Protein 3OA7 (pdb70)

Sequence (188 aa):
GPLKPEEHEDILNKLLDPELAQSERTEALQQLRVNYGSFVSEYNDLTKSHNTLSKELDNLRSRFGNLEGNTSERITIKNILQSRPDISAEECNFLVEQIDSANLTTLQNTVKEIVLAVGIPYPKLRRKIPLLAIKLKYENILSNFAQRLHRQVYENLKKFTDQAYYDFSTRRDSIDHHLERCLDHLYD

Solvent-accessible surface area: 16872 Å² total

Radius of gyration: 38.02 Å; Cα contacts (8 Å, |Δi|>4): 75; chains: 1; bounding box: 38×127×28 Å

InterPro domains:
  IPR021750 Septation initiation Sid4-like [PF11778] (444-575)

Organism: Saccharomyces cerevisiae (strain ATCC 204508 / S288c) (NCBI:txid559292)

Nearest PDB structures (foldseek):
  3oa7-assembly1_A-2  TM=1.005E+00  e=1.468E-27  Salasvirus phi29
  4iff-assembly1_B  TM=9.698E-01  e=5.618E-05  Salasvirus phi29
  5cj1-assembly2_C  TM=6.418E-01  e=1.610E-05  Salasvirus phi29
  5wlq-assembly1_A-2  TM=6.054E-01  e=2.200E-05  Salasvirus phi29
  6pfp-assembly2_D  TM=4.330E-01  e=1.039E-05  Homo sapiens

Secondary structure (DSSP, 8-state):
-PPPHHHHHHHHHHHH-TT--HHHHHHHHHHHHHHHHHHHHHHHHHHHHHHHHHHHHHHHHHHHHHHH--GGGPPPHHHHHHH-TT--HHHHHH--GGGGG--HHHHHHHHHHHHHHHT--GGGHHHHHHHHHHIIIII---HHHHHHHHHHH---HHHHHHHHHHH----------HHHHHHHHH--

Foldseek 3Di:
DADDPVVLVVLVVLCVDPPQDPVRNVVSVVSVVVRVVVVVVVVVVVVVVVVVVVVVVVVVCVVVDVVVDDPVPDQDPVNCVVVPVPADPVNCVVPPVCVVVDDPVVVVVVLVVVCVVVVDDPVCPVVCVVVVCCVPVPPVVCLVVLQVLVVVVPHPQVVQVVQQVVVVVVVDPDRDRCCVVVSVVSVD

B-factor: mean 81.84, std 22.91, range [22.83, 167.3]

Structure (mmCIF, N/CA/C/O backbone):
data_3OA7
#
_entry.id   3OA7
#
_cell.length_a   58.760
_cell.length_b   198.563
_cell.length_c   53.232
_cell.angle_alpha   90.00
_cell.angle_beta   90.00
_cell.angle_gamma   90.00
#
_symmetry.space_group_name_H-M   'C 2 2 21'
#
loop_
_entity.id
_entity.type
_entity.pdbx_description
1 polymer 'Head morphogenesis protein, Chaotic nuclear migration protein 67 fusion protein'
2 water water
#
loop_
_atom_site.group_PDB
_atom_site.id
_atom_site.type_symbol
_atom_site.label_atom_id
_atom_site.label_alt_id
_atom_site.label_comp_id
_atom_site.label_asym_id
_atom_site.label_entity_id
_atom_site.label_seq_id
_atom_site.pdbx_PDB_ins_code
_atom_site.Cartn_x
_atom_site.Cartn_y
_atom_site.Cartn_z
_atom_site.occupancy
_atom_site.B_iso_or_equiv
_atom_site.auth_seq_id
_atom_site.auth_comp_id
_atom_site.auth_asym_id
_atom_site.auth_atom_id
_atom_site.pdbx_PDB_model_num
ATOM 1 N N . GLY A 1 4 ? 23.559 79.931 23.723 1.00 109.84 1 GLY A N 1
ATOM 2 C CA . GLY A 1 4 ? 24.058 80.141 22.320 1.00 111.48 1 GLY A CA 1
ATOM 3 C C . GLY A 1 4 ? 24.796 78.939 21.746 1.00 107.83 1 GLY A C 1
ATOM 4 O O . GLY A 1 4 ? 24.737 77.841 22.323 1.00 105.10 1 GLY A O 1
ATOM 5 N N . PRO A 1 5 ? 25.502 79.134 20.603 1.00 106.36 2 PRO A N 1
ATOM 6 C CA . PRO A 1 5 ? 26.314 78.035 20.020 1.00 99.99 2 PRO A CA 1
ATOM 7 C C . PRO A 1 5 ? 27.275 77.336 21.040 1.00 94.49 2 PRO A C 1
ATOM 8 O O . PRO A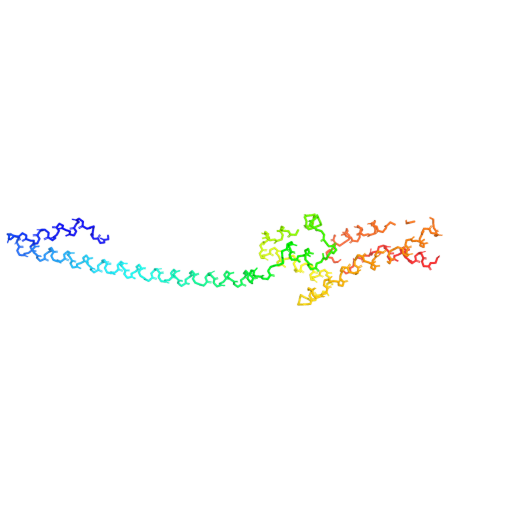 1 5 ? 27.634 77.909 22.062 1.00 96.14 2 PRO A O 1
ATOM 12 N N . LEU A 1 6 ? 27.666 76.103 20.770 1.00 85.56 3 LEU A N 1
ATOM 13 C CA . LEU A 1 6 ? 28.586 75.409 21.652 1.00 86.43 3 LEU A CA 1
ATOM 14 C C . LEU A 1 6 ? 30.016 75.992 21.552 1.00 84.79 3 LEU A C 1
ATOM 15 O O . LEU A 1 6 ? 30.521 76.278 20.450 1.00 78.75 3 LEU A O 1
ATOM 20 N N . LYS A 1 7 ? 30.673 76.135 22.699 1.00 84.96 4 LYS A N 1
ATOM 21 C CA . LYS A 1 7 ? 32.106 76.415 22.735 1.00 85.86 4 LYS A CA 1
ATOM 22 C C . LYS A 1 7 ? 32.851 75.335 21.962 1.00 90.31 4 LYS A C 1
ATOM 23 O O . LYS A 1 7 ? 32.395 74.174 21.945 1.00 92.59 4 LYS A O 1
ATOM 29 N N . PRO A 1 8 ? 34.012 75.696 21.352 1.00 89.43 5 PRO A N 1
ATOM 30 C CA . PRO A 1 8 ? 34.921 74.769 20.644 1.00 85.90 5 PRO A CA 1
ATOM 31 C C . PRO A 1 8 ? 35.103 73.436 21.378 1.00 87.22 5 PRO A C 1
ATOM 32 O O . PRO A 1 8 ? 34.954 72.370 20.766 1.00 86.51 5 PRO A O 1
ATOM 36 N N . GLU A 1 9 ? 35.370 73.511 22.682 1.00 86.01 6 GLU A N 1
ATOM 37 C CA . GLU A 1 9 ? 35.538 72.334 23.518 1.00 82.21 6 GLU A CA 1
ATOM 38 C C . GLU A 1 9 ? 34.269 71.452 23.662 1.00 79.86 6 GLU A C 1
ATOM 39 O O . GLU A 1 9 ? 34.393 70.236 23.814 1.00 75.37 6 GLU A O 1
ATOM 45 N N . GLU A 1 10 ? 33.068 72.045 23.589 1.00 79.10 7 GLU A N 1
ATOM 46 C CA . GLU A 1 10 ? 31.815 71.266 23.665 1.00 77.27 7 GLU A CA 1
ATOM 47 C C . GLU A 1 10 ? 31.506 70.548 22.329 1.00 75.94 7 GLU A C 1
ATOM 48 O O . GLU A 1 10 ? 31.153 69.352 22.289 1.00 76.78 7 GLU A O 1
ATOM 54 N N . HIS A 1 11 ? 31.633 71.295 21.244 1.00 67.99 8 HIS A N 1
ATOM 55 C CA . HIS A 1 11 ? 31.598 70.730 19.923 1.00 66.15 8 HIS A CA 1
ATOM 56 C C . HIS A 1 11 ? 32.572 69.527 19.813 1.00 66.50 8 HIS A C 1
ATOM 57 O O . HIS A 1 11 ? 32.191 68.400 19.446 1.00 68.71 8 HIS A O 1
ATOM 64 N N . GLU A 1 12 ? 33.826 69.758 20.191 1.00 58.63 9 GLU A N 1
ATOM 65 C CA . GLU A 1 12 ? 34.852 68.738 20.078 1.00 60.64 9 GLU A CA 1
ATOM 66 C C . GLU A 1 12 ? 34.517 67.459 20.851 1.00 65.99 9 GLU A C 1
ATOM 67 O O . GLU A 1 12 ? 34.847 66.352 20.414 1.00 62.95 9 GLU A O 1
ATOM 73 N N . ASP A 1 13 ? 33.855 67.599 21.992 1.00 68.87 10 ASP A N 1
ATOM 74 C CA . ASP A 1 13 ? 33.431 66.430 22.767 1.00 74.63 10 ASP A CA 1
ATOM 75 C C . ASP A 1 13 ? 32.431 65.566 22.007 1.00 68.30 10 ASP A C 1
ATOM 76 O O . ASP A 1 13 ? 32.536 64.343 22.005 1.00 72.35 10 ASP A O 1
ATOM 81 N N . ILE A 1 14 ? 31.449 66.214 21.393 1.00 59.98 11 ILE A N 1
ATOM 82 C CA . ILE A 1 14 ? 30.510 65.530 20.493 1.00 68.13 11 ILE A CA 1
ATOM 83 C C . ILE A 1 14 ? 31.221 64.756 19.390 1.00 65.79 11 ILE A C 1
ATOM 84 O O . ILE A 1 14 ? 30.880 63.608 19.122 1.00 66.52 11 ILE A O 1
ATOM 89 N N . LEU A 1 15 ? 32.182 65.401 18.724 1.00 61.49 12 LEU A N 1
ATOM 90 C CA . LEU A 1 15 ? 32.929 64.718 17.655 1.00 57.71 12 LEU A CA 1
ATOM 91 C C . LEU A 1 15 ? 33.631 63.485 18.218 1.00 67.99 12 LEU A C 1
ATOM 92 O O . LEU A 1 15 ? 33.694 62.427 17.553 1.00 72.85 12 LEU A O 1
ATOM 97 N N . ASN A 1 16 ? 34.138 63.607 19.450 1.00 68.81 13 ASN A N 1
ATOM 98 C CA . ASN A 1 16 ? 34.839 62.501 20.107 1.00 75.00 13 ASN A CA 1
ATOM 99 C C . ASN A 1 16 ? 33.899 61.359 20.459 1.00 70.12 13 ASN A C 1
ATOM 100 O O . ASN A 1 16 ? 34.233 60.191 20.291 1.00 73.77 13 ASN A O 1
ATOM 105 N N . LYS A 1 17 ? 32.721 61.712 20.950 1.00 65.15 14 LYS A N 1
ATOM 106 C CA . LYS A 1 17 ? 31.631 60.731 21.156 1.00 70.78 14 LYS A CA 1
ATOM 107 C C . LYS A 1 17 ? 31.355 59.959 19.869 1.00 61.59 14 LYS A C 1
ATOM 108 O O . LYS A 1 17 ? 31.229 58.744 19.877 1.00 69.99 14 LYS A O 1
ATOM 114 N N . LEU A 1 18 ? 31.297 60.676 18.748 1.00 65.40 15 LEU A N 1
ATOM 115 C CA . LEU A 1 18 ? 30.881 60.080 17.441 1.00 65.11 15 LEU A CA 1
ATOM 116 C C . LEU A 1 18 ? 31.910 59.126 16.859 1.00 78.19 15 LEU A C 1
ATOM 117 O O . LEU A 1 18 ? 31.583 58.231 16.070 1.00 82.20 15 LEU A O 1
ATOM 122 N N . LEU A 1 19 ? 33.162 59.351 17.238 1.00 82.55 16 LEU A N 1
ATOM 123 C CA . LEU A 1 19 ? 34.232 58.526 16.782 1.00 95.27 16 LEU A CA 1
ATOM 124 C C . LEU A 1 19 ? 34.010 57.153 17.380 1.00 109.55 16 LEU A C 1
ATOM 125 O O . LEU A 1 19 ? 34.131 56.162 16.656 1.00 119.26 16 LEU A O 1
ATOM 130 N N . ASP A 1 20 ? 33.640 57.122 18.675 1.00 104.64 17 ASP A N 1
ATOM 131 C CA . ASP A 1 20 ? 33.435 55.893 19.462 1.00 102.67 17 ASP A CA 1
ATOM 132 C C . ASP A 1 20 ? 32.765 54.800 18.637 1.00 108.84 17 ASP A C 1
ATOM 133 O O . ASP A 1 20 ? 31.700 55.028 18.054 1.00 105.53 17 ASP A O 1
ATOM 138 N N . PRO A 1 21 ? 33.415 53.614 18.558 1.00 120.26 18 PRO A N 1
ATOM 139 C CA . PRO A 1 21 ? 32.932 52.544 17.675 1.00 124.16 18 PRO A CA 1
ATOM 140 C C . PRO A 1 21 ? 31.723 51.825 18.276 1.00 119.04 18 PRO A C 1
ATOM 141 O O . PRO A 1 21 ? 30.841 51.367 17.537 1.00 127.83 18 PRO A O 1
ATOM 145 N N . GLU A 1 22 ? 31.685 51.765 19.604 1.00 103.03 19 GLU A N 1
ATOM 146 C CA . GLU A 1 22 ? 30.603 51.133 20.321 1.00 99.49 19 GLU A CA 1
ATOM 147 C C . GLU A 1 22 ? 29.436 52.055 20.732 1.00 95.25 19 GLU A C 1
ATOM 148 O O . GLU A 1 22 ? 28.569 51.655 21.528 1.00 87.08 19 GLU A O 1
ATOM 154 N N . LEU A 1 23 ? 29.409 53.277 20.201 1.00 93.86 20 LEU A N 1
ATOM 155 C CA . LEU A 1 23 ? 28.280 54.196 20.442 1.00 92.79 20 LEU A CA 1
ATOM 156 C C . LEU A 1 23 ? 26.966 53.507 19.992 1.00 96.29 20 LEU A C 1
ATOM 157 O O . LEU A 1 23 ? 26.912 52.928 18.883 1.00 93.22 20 LEU A O 1
ATOM 162 N N . ALA A 1 24 ? 25.931 53.537 20.846 1.00 96.43 21 ALA A N 1
ATOM 163 C CA . ALA A 1 24 ? 24.606 53.006 20.461 1.00 91.83 21 ALA A CA 1
ATOM 164 C C . ALA A 1 24 ? 24.051 53.820 19.271 1.00 92.59 21 ALA A C 1
ATOM 165 O O . ALA A 1 24 ? 24.352 55.011 19.153 1.00 98.96 21 ALA A O 1
ATOM 167 N N . GLN A 1 25 ? 23.297 53.184 18.373 1.00 91.63 22 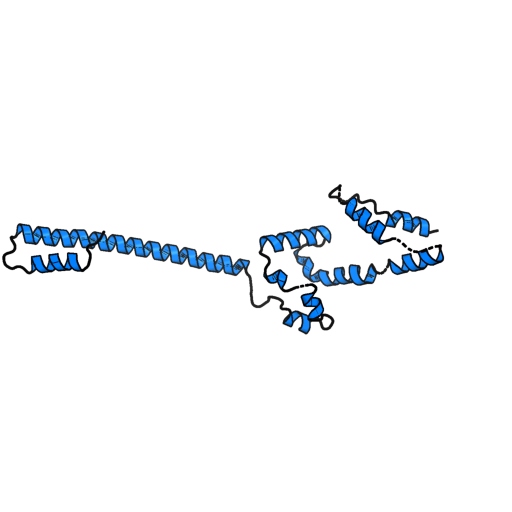GLN A N 1
ATOM 168 C CA . GLN A 1 25 ? 22.683 53.878 17.204 1.00 97.46 22 GLN A CA 1
ATOM 169 C C . GLN A 1 25 ? 21.856 55.156 17.521 1.00 93.83 22 GLN A C 1
ATOM 170 O O . GLN A 1 25 ? 22.105 56.230 16.965 1.00 92.51 22 GLN A O 1
ATOM 176 N N . SER A 1 26 ? 20.876 55.009 18.416 1.00 93.74 23 SER A N 1
ATOM 177 C CA . SER A 1 26 ? 20.153 56.117 19.057 1.00 80.02 23 SER A CA 1
ATOM 178 C C . SER A 1 26 ? 21.089 57.238 19.548 1.00 74.39 23 SER A C 1
ATOM 179 O O . SER A 1 26 ? 20.794 58.414 19.374 1.00 75.51 23 SER A O 1
ATOM 182 N N . GLU A 1 27 ? 22.210 56.844 20.160 1.00 82.07 24 GLU A N 1
ATOM 183 C CA . GLU A 1 27 ? 23.270 57.774 20.611 1.00 87.11 24 GLU A CA 1
ATOM 184 C C . GLU A 1 27 ? 23.964 58.507 19.469 1.00 71.42 24 GLU A C 1
ATOM 185 O O . GLU A 1 27 ? 24.124 59.720 19.542 1.00 69.37 24 GLU A O 1
ATOM 191 N N . ARG A 1 28 ? 24.328 57.782 18.409 1.00 76.25 25 ARG A N 1
ATOM 192 C CA . ARG A 1 28 ? 24.863 58.381 17.175 1.00 76.58 25 ARG A CA 1
ATOM 193 C C . ARG A 1 28 ? 23.915 59.438 16.563 1.00 76.87 25 ARG A C 1
ATOM 194 O O . ARG A 1 28 ? 24.360 60.542 16.218 1.00 72.92 25 ARG A O 1
ATOM 202 N N . THR A 1 29 ? 22.612 59.113 16.487 1.00 83.77 26 THR A N 1
ATOM 203 C CA . THR A 1 29 ? 21.563 60.007 15.904 1.00 77.24 26 THR A CA 1
ATOM 204 C C . THR A 1 29 ? 21.355 61.283 16.709 1.00 73.03 26 THR A C 1
ATOM 205 O O . THR A 1 29 ? 21.309 62.379 16.154 1.00 79.47 26 THR A O 1
ATOM 209 N N . GLU A 1 30 ? 21.216 61.099 18.026 1.00 70.04 27 GLU A N 1
ATOM 210 C CA . GLU A 1 30 ? 21.136 62.167 19.025 1.00 70.22 27 GLU A CA 1
ATOM 211 C C . GLU A 1 30 ? 22.283 63.162 18.914 1.00 70.55 27 GLU A C 1
ATOM 212 O O . GLU A 1 30 ? 22.046 64.359 18.774 1.00 70.79 27 GLU A O 1
ATOM 218 N N . ALA A 1 31 ? 23.525 62.651 18.942 1.00 69.96 28 ALA A N 1
ATOM 219 C CA . ALA A 1 31 ? 24.728 63.475 18.824 1.00 60.23 28 ALA A CA 1
ATOM 220 C C . ALA A 1 31 ? 24.781 64.216 17.496 1.00 54.59 28 ALA A C 1
ATOM 221 O O . ALA A 1 31 ? 25.160 65.385 17.453 1.00 55.21 28 ALA A O 1
ATOM 223 N N . LEU A 1 32 ? 24.358 63.558 16.419 1.00 62.14 29 LEU A N 1
ATOM 224 C CA . LEU A 1 32 ? 24.287 64.248 15.136 1.00 58.41 29 LEU A CA 1
ATOM 225 C C . LEU A 1 32 ? 23.238 65.355 15.156 1.00 64.53 29 LEU A C 1
ATOM 226 O O . LEU A 1 32 ? 23.423 66.414 14.540 1.00 65.09 29 LEU A O 1
ATOM 231 N N . GLN A 1 33 ? 22.172 65.130 15.925 1.00 67.41 30 GLN A N 1
ATOM 232 C CA . GLN A 1 33 ? 21.074 66.079 16.024 1.00 62.16 30 GLN A CA 1
ATOM 233 C C . GLN A 1 33 ? 21.521 67.280 16.805 1.00 60.45 30 GLN A C 1
ATOM 234 O O . GLN A 1 33 ? 21.205 68.409 16.459 1.00 68.91 30 GLN A O 1
ATOM 240 N N . GLN A 1 34 ? 22.274 67.047 17.866 1.00 61.83 31 GLN A N 1
ATOM 241 C CA . GLN A 1 34 ? 22.872 68.162 18.600 1.00 66.50 31 GLN A CA 1
ATOM 242 C C . GLN A 1 34 ? 23.740 69.017 17.690 1.00 67.55 31 GLN A C 1
ATOM 243 O O . GLN A 1 34 ? 23.684 70.234 17.787 1.00 62.12 31 GLN A O 1
ATOM 249 N N . LEU A 1 35 ? 24.555 68.373 16.844 1.00 58.77 32 LEU A N 1
ATOM 250 C CA . LEU A 1 35 ? 25.412 69.082 15.838 1.00 60.29 32 LEU A CA 1
ATOM 251 C C . LEU A 1 35 ? 24.587 69.867 14.854 1.00 58.42 32 LEU A C 1
ATOM 252 O O . LEU A 1 35 ? 24.928 70.980 14.473 1.00 59.40 32 LEU A O 1
ATOM 257 N N . ARG A 1 36 ? 23.460 69.281 14.485 1.00 61.51 33 ARG A N 1
ATOM 258 C CA . ARG A 1 36 ? 22.586 69.894 13.531 1.00 64.05 33 ARG A CA 1
ATOM 259 C C . ARG A 1 36 ? 21.932 71.136 14.097 1.00 72.83 33 ARG A C 1
ATOM 260 O O . ARG A 1 36 ? 22.037 72.231 13.520 1.00 72.61 33 ARG A O 1
ATOM 268 N N . VAL A 1 37 ? 21.249 70.958 15.223 1.00 76.30 34 VAL A N 1
ATOM 269 C CA . VAL A 1 37 ? 20.609 72.064 15.908 1.00 77.95 34 VAL A CA 1
ATOM 270 C C . VAL A 1 37 ? 21.633 73.203 16.130 1.00 73.59 34 VAL A C 1
ATOM 271 O O . VAL A 1 37 ? 21.364 74.376 15.830 1.00 73.80 34 VAL A O 1
ATOM 275 N N . ASN A 1 38 ? 22.817 72.845 16.621 1.00 65.34 35 ASN A N 1
ATOM 276 C CA . ASN A 1 38 ? 23.808 73.838 16.989 1.00 64.60 35 ASN A CA 1
ATOM 277 C C . ASN A 1 38 ? 24.232 74.702 15.800 1.00 65.10 35 ASN A C 1
ATOM 278 O O . ASN A 1 38 ? 24.448 75.910 15.936 1.00 67.82 35 ASN A O 1
ATOM 283 N N . TYR A 1 39 ? 24.381 74.066 14.646 1.00 59.99 36 TYR A N 1
ATOM 284 C CA . TYR A 1 39 ? 24.956 74.735 13.501 1.00 66.76 36 TYR A CA 1
ATOM 285 C C . TYR A 1 39 ? 23.957 75.680 12.924 1.00 69.38 36 TYR A C 1
ATOM 286 O O . TYR A 1 39 ? 24.346 76.733 12.420 1.00 72.78 36 TYR A O 1
ATOM 295 N N . GLY A 1 40 ? 22.677 75.314 12.990 1.00 67.04 37 GLY A N 1
ATOM 296 C CA . GLY A 1 40 ? 21.611 76.223 12.531 1.00 69.20 37 GLY A CA 1
ATOM 297 C C . GLY A 1 40 ? 21.570 77.487 13.393 1.00 77.83 37 GLY A C 1
ATOM 298 O O . GLY A 1 40 ? 21.428 78.615 12.891 1.00 77.90 37 GLY A O 1
ATOM 299 N N . SER A 1 41 ? 21.726 77.296 14.703 1.00 78.99 38 SER A N 1
ATOM 300 C CA . SER A 1 41 ? 21.823 78.418 15.631 1.00 84.90 38 SER A CA 1
ATOM 301 C C . SER A 1 41 ? 23.075 79.306 15.412 1.00 82.00 38 SER A C 1
ATOM 302 O O . SER A 1 41 ? 22.981 80.539 15.429 1.00 80.92 38 SER A O 1
ATOM 305 N N . PHE A 1 42 ? 24.231 78.687 15.205 1.00 73.64 39 PHE A N 1
ATOM 306 C CA . PHE A 1 42 ? 25.450 79.438 14.954 1.00 74.20 39 PHE A CA 1
ATOM 307 C C . PHE A 1 42 ? 25.284 80.281 13.708 1.00 72.41 39 PHE A C 1
ATOM 308 O O . PHE A 1 42 ? 25.566 81.463 13.739 1.00 78.05 39 PHE A O 1
ATOM 316 N N . VAL A 1 43 ? 24.807 79.673 12.629 1.00 63.19 40 VAL A N 1
ATOM 317 C CA . VAL A 1 43 ? 24.521 80.364 11.371 1.00 68.15 40 VAL A CA 1
ATOM 318 C C . VAL A 1 43 ? 23.541 81.553 11.531 1.00 79.08 40 VAL A C 1
ATOM 319 O O . VAL A 1 43 ? 23.769 82.672 11.012 1.00 73.27 40 VAL A O 1
ATOM 323 N N . SER A 1 44 ? 22.461 81.312 12.264 1.00 85.75 41 SER A N 1
ATOM 324 C CA . SER A 1 44 ? 21.524 82.378 12.596 1.00 90.18 41 SER A CA 1
ATOM 325 C C . SER A 1 44 ? 22.153 83.541 13.421 1.00 95.23 41 SER A C 1
ATOM 326 O O . SER A 1 44 ? 22.014 84.727 13.043 1.00 100.17 41 SER A O 1
ATOM 329 N N . GLU A 1 45 ? 22.826 83.219 14.538 1.00 89.36 42 GLU A N 1
ATOM 330 C CA . GLU A 1 45 ? 23.600 84.224 15.297 1.00 84.21 42 GLU A CA 1
ATOM 331 C C . GLU A 1 45 ? 24.536 85.000 14.359 1.00 81.39 42 GLU A C 1
ATOM 332 O O . GLU A 1 45 ? 24.542 86.222 14.336 1.00 87.74 42 GLU A O 1
ATOM 338 N N . TYR A 1 46 ? 25.268 84.284 13.529 1.00 79.34 43 TYR A N 1
ATOM 339 C CA . TYR A 1 46 ? 26.190 84.887 12.587 1.00 78.68 43 TYR A CA 1
ATOM 340 C C . TYR A 1 46 ? 25.511 85.887 11.671 1.00 95.56 43 TYR A C 1
ATOM 341 O O . TYR A 1 46 ? 25.979 87.035 11.531 1.00 105.42 43 TYR A O 1
ATOM 350 N N . ASN A 1 47 ? 24.424 85.466 11.022 1.00 97.01 44 ASN A N 1
ATOM 351 C CA . ASN A 1 47 ? 23.729 86.361 10.063 1.00 98.30 44 ASN A CA 1
ATOM 352 C C . ASN A 1 47 ? 23.159 87.618 10.705 1.00 97.66 44 ASN A C 1
ATOM 353 O O . ASN A 1 47 ? 23.154 88.682 10.094 1.00 95.12 44 ASN A O 1
ATOM 358 N N . ASP A 1 48 ? 22.674 87.457 11.935 1.00 94.96 45 ASP A N 1
ATOM 359 C CA . ASP A 1 48 ? 22.201 88.547 12.752 1.00 94.01 45 ASP A CA 1
ATOM 360 C C . ASP A 1 48 ? 23.325 89.501 13.120 1.00 95.41 45 ASP A C 1
ATOM 361 O O . ASP A 1 48 ? 23.098 90.718 13.242 1.00 93.66 45 ASP A O 1
ATOM 366 N N . LEU A 1 49 ? 24.531 88.962 13.309 1.00 88.21 46 LEU A N 1
ATOM 367 C CA . LEU A 1 49 ? 25.686 89.830 13.530 1.00 87.82 46 LEU A CA 1
ATOM 368 C C . LEU A 1 49 ? 26.001 90.572 12.212 1.00 85.18 46 LEU A C 1
ATOM 369 O O . LEU A 1 49 ? 26.230 91.790 12.233 1.00 87.55 46 LEU A O 1
ATOM 374 N N . THR A 1 50 ? 25.964 89.835 11.089 1.00 84.98 47 THR A N 1
ATOM 375 C CA . THR A 1 50 ? 26.232 90.384 9.753 1.00 89.14 47 THR A CA 1
ATOM 376 C C . THR A 1 50 ? 25.329 91.579 9.340 1.00 94.82 47 THR A C 1
ATOM 377 O O . THR A 1 50 ? 25.800 92.535 8.710 1.00 97.99 47 THR A O 1
ATOM 381 N N . LYS A 1 51 ? 24.050 91.526 9.703 1.00 94.56 48 LYS A N 1
ATOM 382 C CA . LYS A 1 51 ? 23.150 92.655 9.458 1.00 100.35 48 LYS A CA 1
ATOM 383 C C . LYS A 1 51 ? 23.380 93.785 10.471 1.00 100.87 48 LYS A C 1
ATOM 384 O O . LYS A 1 51 ? 23.148 94.972 10.180 1.00 100.37 48 LYS A O 1
ATOM 390 N N . SER A 1 52 ? 23.809 93.416 11.674 1.00 97.56 49 SER A N 1
ATOM 391 C CA . SER A 1 52 ? 23.995 94.418 12.701 1.00 101.61 49 SER A CA 1
ATOM 392 C C . SER A 1 52 ? 25.276 95.216 12.395 1.00 104.73 49 SER A C 1
ATOM 393 O O . SER A 1 52 ? 25.321 96.447 12.564 1.00 107.02 49 SER A O 1
ATOM 396 N N . HIS A 1 53 ? 26.299 94.510 11.914 1.00 99.07 50 HIS A N 1
ATOM 397 C CA . HIS A 1 53 ? 27.528 95.163 11.476 1.00 98.60 50 HIS A CA 1
ATOM 398 C C . HIS A 1 53 ? 27.279 96.118 10.318 1.00 99.15 50 HIS A C 1
ATOM 399 O O . HIS A 1 53 ? 27.888 97.174 10.246 1.00 103.98 50 HIS A O 1
ATOM 406 N N . ASN A 1 54 ? 26.384 95.738 9.414 1.00 97.70 429 ASN A N 1
ATOM 407 C CA . ASN A 1 54 ? 26.146 96.526 8.204 1.00 101.71 429 ASN A CA 1
ATOM 408 C C . ASN A 1 54 ? 25.259 97.715 8.456 1.00 98.44 429 ASN A C 1
ATOM 409 O O . ASN A 1 54 ? 25.524 98.781 7.912 1.00 104.04 429 ASN A O 1
ATOM 414 N N . THR A 1 55 ? 24.223 97.550 9.281 1.00 96.85 430 THR A N 1
ATOM 415 C CA . THR A 1 55 ? 23.401 98.692 9.746 1.00 103.78 430 THR A CA 1
ATOM 416 C C . THR A 1 55 ? 24.279 99.761 10.434 1.00 111.50 430 THR A C 1
ATOM 417 O O . THR A 1 55 ? 24.114 100.960 10.218 1.00 113.30 430 THR A O 1
ATOM 421 N N . LEU A 1 56 ? 25.222 99.281 11.253 1.00 117.72 431 LEU A N 1
ATOM 422 C CA . LEU A 1 56 ? 26.213 100.120 11.919 1.00 109.19 431 LEU A CA 1
ATOM 423 C C . LEU A 1 56 ? 27.123 100.816 10.907 1.00 107.03 431 LEU A C 1
ATOM 424 O O . LEU A 1 56 ? 27.467 101.961 11.103 1.00 111.56 431 LEU A O 1
ATOM 429 N N . SER A 1 57 ? 27.509 100.125 9.835 1.00 105.92 432 SER A N 1
ATOM 430 C CA . SER A 1 57 ? 28.295 100.736 8.763 1.00 104.20 432 SER A CA 1
ATOM 431 C C . SER A 1 57 ? 27.494 101.777 7.984 1.00 109.74 432 SER A C 1
ATOM 432 O O . SER A 1 57 ? 28.038 102.834 7.641 1.00 115.47 432 SER A O 1
ATOM 435 N N . LYS A 1 58 ? 26.223 101.485 7.698 1.00 122.14 433 LYS A N 1
ATOM 436 C CA . LYS A 1 58 ? 25.325 102.515 7.163 1.00 118.22 433 LYS A CA 1
ATOM 437 C C . LYS A 1 58 ? 25.383 103.772 8.057 1.00 112.33 433 LYS A C 1
ATOM 438 O O . LYS A 1 58 ? 25.838 104.825 7.602 1.00 107.83 433 LYS A O 1
ATOM 444 N N . GLU A 1 59 ? 24.975 103.640 9.329 1.00 111.16 434 GLU A N 1
ATOM 445 C CA . GLU A 1 59 ? 24.878 104.778 10.268 1.00 100.08 434 GLU A CA 1
ATOM 446 C C . GLU A 1 59 ? 26.170 105.599 10.397 1.00 97.65 434 GLU A C 1
ATOM 447 O O . GLU A 1 59 ? 26.111 106.834 10.425 1.00 98.03 434 GLU A O 1
ATOM 453 N N . LEU A 1 60 ? 27.323 104.934 10.473 1.00 96.50 435 LEU A N 1
ATOM 454 C CA . LEU A 1 60 ? 28.611 105.630 10.562 1.00 96.12 435 LEU A CA 1
ATOM 455 C C . LEU A 1 60 ? 28.916 106.439 9.308 1.00 104.99 435 LEU A C 1
ATOM 456 O O . LEU A 1 60 ? 29.409 107.570 9.411 1.00 114.66 435 LEU A O 1
ATOM 461 N N . ASP A 1 61 ? 28.593 105.888 8.139 1.00 105.80 436 ASP A N 1
ATOM 462 C CA . ASP A 1 61 ? 28.727 106.613 6.865 1.00 106.07 436 ASP A CA 1
ATOM 463 C C . ASP A 1 61 ? 27.918 107.902 6.705 1.00 100.15 436 ASP A C 1
ATOM 464 O O . ASP A 1 61 ? 28.407 108.879 6.134 1.00 98.51 436 ASP A O 1
ATOM 469 N N . ASN A 1 62 ? 26.675 107.880 7.188 1.00 101.22 437 ASN A N 1
ATOM 470 C CA . ASN A 1 62 ? 25.834 109.065 7.207 1.00 100.88 437 ASN A CA 1
ATOM 471 C C . ASN A 1 62 ? 26.364 110.036 8.238 1.00 100.83 437 ASN A C 1
ATOM 472 O O . ASN A 1 62 ? 26.302 111.244 8.039 1.00 106.44 437 ASN A O 1
ATOM 477 N N . LEU A 1 63 ? 26.882 109.518 9.348 1.00 95.44 438 LEU A N 1
ATOM 478 C CA . LEU A 1 63 ? 27.365 110.393 10.406 1.00 94.15 438 LEU A CA 1
ATOM 479 C C . LEU A 1 63 ? 28.675 111.079 10.029 1.00 93.58 438 LEU A C 1
ATOM 480 O O . LEU A 1 63 ? 28.979 112.140 10.551 1.00 97.27 438 LEU A O 1
ATOM 485 N N . ARG A 1 64 ? 29.422 110.495 9.100 1.00 91.39 439 ARG A N 1
ATOM 486 C CA . ARG A 1 64 ? 30.616 111.145 8.584 1.00 89.54 439 ARG A CA 1
ATOM 487 C C . ARG A 1 64 ? 30.307 112.216 7.543 1.00 90.47 439 ARG A C 1
ATOM 488 O O . ARG A 1 64 ? 31.042 113.197 7.417 1.00 80.59 439 ARG A O 1
ATOM 496 N N . SER A 1 65 ? 29.248 111.996 6.765 1.00 94.85 440 SER A N 1
ATOM 497 C CA . SER A 1 65 ? 28.806 112.983 5.786 1.00 90.82 440 SER A CA 1
ATOM 498 C C . SER A 1 65 ? 28.096 114.109 6.497 1.00 86.30 440 SER A C 1
ATOM 499 O O . SER A 1 65 ? 28.418 115.260 6.260 1.00 89.53 440 SER A O 1
ATOM 502 N N . ARG A 1 66 ? 27.149 113.771 7.372 1.00 82.99 441 ARG A N 1
ATOM 503 C CA . ARG A 1 66 ? 26.463 114.755 8.182 1.00 89.78 441 ARG A CA 1
ATOM 504 C C . ARG A 1 66 ? 27.491 115.663 8.921 1.00 101.33 441 ARG A C 1
ATOM 505 O O . ARG A 1 66 ? 27.459 116.902 8.805 1.00 101.35 441 ARG A O 1
ATOM 513 N N . PHE A 1 67 ? 28.420 115.044 9.650 1.00 103.99 442 PHE A N 1
ATOM 514 C CA . PHE A 1 67 ? 29.505 115.765 10.304 1.00 93.40 442 PHE A CA 1
ATOM 515 C C . PHE A 1 67 ? 30.281 116.632 9.299 1.00 91.61 442 PHE A C 1
ATOM 516 O O . PHE A 1 67 ? 30.509 117.807 9.531 1.00 88.83 442 PHE A O 1
ATOM 524 N N . GLY A 1 68 ? 30.663 116.035 8.172 1.00 95.96 443 GLY A N 1
ATOM 525 C CA . GLY A 1 68 ? 31.459 116.697 7.135 1.00 93.94 443 GLY A CA 1
ATOM 526 C C . GLY A 1 68 ? 30.822 117.949 6.564 1.00 93.58 443 GLY A C 1
ATOM 527 O O . GLY A 1 68 ? 31.512 118.931 6.323 1.00 91.77 443 GLY A O 1
ATOM 528 N N . ASN A 1 69 ? 29.507 117.920 6.353 1.00 93.90 444 ASN A N 1
ATOM 529 C CA . ASN A 1 69 ? 28.783 119.074 5.802 1.00 99.74 444 ASN A CA 1
ATOM 530 C C . ASN A 1 69 ? 28.612 120.256 6.744 1.00 98.95 444 ASN A C 1
ATOM 531 O O . ASN A 1 69 ? 28.549 121.406 6.302 1.00 99.18 444 ASN A O 1
ATOM 536 N N . LEU A 1 70 ? 28.506 119.966 8.032 1.00 97.19 445 LEU A N 1
ATOM 537 C CA . LEU A 1 70 ? 28.309 121.016 8.998 1.00 95.14 445 LEU A CA 1
ATOM 538 C C . LEU A 1 70 ? 29.667 121.549 9.442 1.00 88.80 445 LEU A C 1
ATOM 539 O O . LEU A 1 70 ? 29.784 122.664 9.906 1.00 97.35 445 LEU A O 1
ATOM 544 N N . GLU A 1 71 ? 30.707 120.765 9.266 1.00 82.81 446 GLU A N 1
ATOM 545 C CA . GLU A 1 71 ? 32.025 121.294 9.527 1.00 81.78 446 GLU A CA 1
ATOM 546 C C . GLU A 1 71 ? 32.477 122.154 8.373 1.00 83.52 446 GLU A C 1
ATOM 547 O O . GLU A 1 71 ? 33.221 123.114 8.570 1.00 82.88 446 GLU A O 1
ATOM 553 N N . GLY A 1 72 ? 32.028 121.812 7.167 1.00 80.69 447 GLY A N 1
ATOM 554 C CA . GLY A 1 72 ? 32.457 122.528 5.941 1.00 81.60 447 GLY A CA 1
ATOM 555 C C . GLY A 1 72 ? 33.938 122.330 5.605 1.00 83.21 447 GLY A C 1
ATOM 556 O O . GLY A 1 72 ? 34.600 121.484 6.202 1.00 88.80 447 GLY A O 1
ATOM 557 N N . ASN A 1 73 ? 34.480 123.130 4.683 1.00 80.29 448 ASN A N 1
ATOM 558 C CA . ASN A 1 73 ? 35.841 122.882 4.240 1.00 83.47 448 ASN A CA 1
ATOM 559 C C . ASN A 1 73 ? 36.957 123.394 5.164 1.00 85.11 448 ASN A C 1
ATOM 560 O O . ASN A 1 73 ? 37.317 124.565 5.125 1.00 87.59 448 ASN A O 1
ATOM 565 N N . THR A 1 74 ? 37.516 122.482 5.959 1.00 82.78 449 THR A N 1
ATOM 566 C CA . THR A 1 74 ? 38.656 122.750 6.846 1.00 86.02 449 THR A CA 1
ATOM 567 C C . THR A 1 74 ? 39.741 123.592 6.192 1.00 89.61 449 THR A C 1
ATOM 568 O O . THR A 1 74 ? 40.382 124.417 6.852 1.00 96.25 449 THR A O 1
ATOM 572 N N . SER A 1 75 ? 39.902 123.393 4.890 1.00 88.90 450 SER A N 1
ATOM 573 C CA . SER A 1 75 ? 40.954 124.014 4.105 1.00 93.12 450 SER A CA 1
ATOM 574 C C . SER A 1 75 ? 40.862 125.519 4.046 1.00 91.8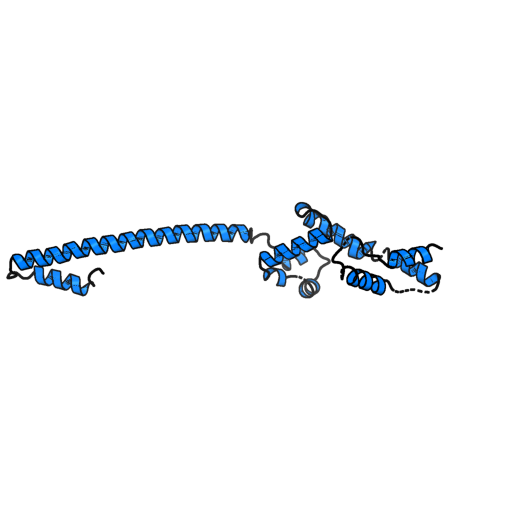6 450 SER A C 1
ATOM 575 O O . SER A 1 75 ? 41.877 126.193 4.025 1.00 101.31 450 SER A O 1
ATOM 578 N N . GLU A 1 76 ? 39.656 126.055 3.989 1.00 83.24 451 GLU A N 1
ATOM 579 C CA . GLU A 1 76 ? 39.504 127.501 3.918 1.00 83.59 451 GLU A CA 1
ATOM 580 C C . GLU A 1 76 ? 39.274 128.223 5.282 1.00 75.53 451 GLU A C 1
ATOM 581 O O . GLU A 1 76 ? 38.859 129.368 5.296 1.00 70.92 451 GLU A O 1
ATOM 587 N N . ARG A 1 77 ? 39.556 127.573 6.410 1.00 70.28 452 ARG A N 1
ATOM 588 C CA . ARG A 1 77 ? 39.560 128.273 7.683 1.00 75.43 452 ARG A CA 1
ATOM 589 C C . ARG A 1 77 ? 40.599 129.411 7.685 1.00 84.60 452 ARG A C 1
ATOM 590 O O . ARG A 1 77 ? 41.755 129.149 7.324 1.00 94.33 452 ARG A O 1
ATOM 598 N N . ILE A 1 78 ? 40.215 130.643 8.087 1.00 74.15 453 ILE A N 1
ATOM 599 C CA . ILE A 1 78 ? 41.179 131.756 8.242 1.00 70.56 453 ILE A CA 1
ATOM 600 C C . ILE A 1 78 ? 41.998 131.559 9.515 1.00 77.49 453 ILE A C 1
ATOM 601 O O . ILE A 1 78 ? 41.407 131.485 10.585 1.00 79.40 453 ILE A O 1
ATOM 606 N N . THR A 1 79 ? 43.328 131.434 9.400 1.00 68.13 454 THR A N 1
ATOM 607 C CA . THR A 1 79 ? 44.251 131.321 10.568 1.00 74.70 454 THR A CA 1
ATOM 608 C C . THR A 1 79 ? 44.862 132.696 10.976 1.00 66.60 454 THR A C 1
ATOM 609 O O . THR A 1 79 ? 44.806 133.662 10.184 1.00 66.64 454 THR A O 1
ATOM 613 N N . ILE A 1 80 ? 45.446 132.782 12.185 1.00 67.20 455 ILE A N 1
ATOM 614 C CA . ILE A 1 80 ? 46.317 133.924 12.541 1.00 68.61 455 ILE A CA 1
ATOM 615 C C . ILE A 1 80 ? 47.323 134.168 11.414 1.00 68.11 455 ILE A C 1
ATOM 616 O O . ILE A 1 80 ? 47.502 135.321 10.985 1.00 65.76 455 ILE A O 1
ATOM 621 N N . LYS A 1 81 ? 47.938 133.082 10.924 1.00 68.31 456 LYS A N 1
ATOM 622 C CA . LYS A 1 81 ? 48.977 133.155 9.869 1.00 79.08 456 LYS A CA 1
ATOM 623 C C . LYS A 1 81 ? 48.404 133.801 8.618 1.00 71.11 456 LYS A C 1
ATOM 624 O O . LYS A 1 81 ? 49.009 134.735 8.106 1.00 71.00 456 LYS A O 1
ATOM 630 N N . ASN A 1 82 ? 47.248 133.326 8.142 1.00 63.77 457 ASN A N 1
ATOM 631 C CA . ASN A 1 82 ? 46.504 133.994 7.021 1.00 68.30 457 ASN A CA 1
ATOM 632 C C . ASN A 1 82 ? 46.248 135.490 7.221 1.00 60.42 457 ASN A C 1
ATOM 633 O O . ASN A 1 82 ? 46.444 136.302 6.318 1.00 63.29 457 ASN A O 1
ATOM 638 N N . ILE A 1 83 ? 45.805 135.828 8.434 1.00 61.69 458 ILE A N 1
ATOM 639 C CA . ILE A 1 83 ? 45.427 137.187 8.788 1.00 60.93 458 ILE A CA 1
ATOM 640 C C . ILE A 1 83 ? 46.643 138.124 8.707 1.00 59.11 458 ILE A C 1
ATOM 641 O O . ILE A 1 83 ? 46.572 139.214 8.142 1.00 62.27 458 ILE A O 1
ATOM 646 N N . LEU A 1 84 ? 47.737 137.700 9.321 1.00 56.47 459 LEU A N 1
ATOM 647 C CA . LEU A 1 84 ? 48.966 138.513 9.356 1.00 69.71 459 LEU A CA 1
ATOM 648 C C . LEU A 1 84 ? 49.470 138.751 7.930 1.00 62.27 459 LEU A C 1
ATOM 649 O O . LEU A 1 84 ? 49.755 139.872 7.550 1.00 63.91 459 LEU A O 1
ATOM 654 N N . GLN A 1 85 ? 49.506 137.673 7.158 1.00 63.86 460 GLN A N 1
ATOM 655 C CA . GLN A 1 85 ? 49.751 137.657 5.712 1.00 72.51 460 GLN A CA 1
ATOM 656 C C . GLN A 1 85 ? 48.913 138.680 4.918 1.00 83.13 460 GLN A C 1
ATOM 657 O O . GLN A 1 85 ? 49.466 139.610 4.298 1.00 83.71 460 GLN A O 1
ATOM 663 N N . SER A 1 86 ? 47.582 138.542 4.967 1.00 75.24 461 SER A N 1
ATOM 664 C CA . SER A 1 86 ? 46.730 139.367 4.110 1.00 68.07 461 SER A CA 1
ATOM 665 C C . SER A 1 86 ? 46.345 140.764 4.690 1.00 67.92 461 SER A C 1
ATOM 666 O O . SER A 1 86 ? 45.820 141.591 3.977 1.00 71.91 461 SER A O 1
ATOM 669 N N . ARG A 1 87 ? 46.607 141.008 5.971 1.00 63.99 462 ARG A N 1
ATOM 670 C CA . ARG A 1 87 ? 46.339 142.311 6.597 1.00 62.23 462 ARG A CA 1
ATOM 671 C C . ARG A 1 87 ? 47.556 142.902 7.343 1.00 68.70 462 ARG A C 1
ATOM 672 O O . ARG A 1 87 ? 47.751 142.668 8.558 1.00 58.97 462 ARG A O 1
ATOM 680 N N . PRO A 1 88 ? 48.404 143.652 6.598 1.00 73.98 463 PRO A N 1
ATOM 681 C CA . PRO A 1 88 ? 49.718 143.997 7.123 1.00 72.11 463 PRO A CA 1
ATOM 682 C C . PRO A 1 88 ? 49.582 144.944 8.291 1.00 70.02 463 PRO A C 1
ATOM 683 O O . PRO A 1 88 ? 50.512 145.075 9.082 1.00 65.76 463 PRO A O 1
ATOM 687 N N . ASP A 1 89 ? 48.429 145.594 8.411 1.00 64.53 464 ASP A N 1
ATOM 688 C CA . ASP A 1 89 ? 48.202 146.437 9.575 1.00 63.20 464 ASP A CA 1
ATOM 689 C C . ASP A 1 89 ? 47.854 145.690 10.884 1.00 65.53 464 ASP A C 1
ATOM 690 O O . ASP A 1 89 ? 47.657 146.302 11.909 1.00 68.14 464 ASP A O 1
ATOM 695 N N . ILE A 1 90 ? 47.721 144.375 10.856 1.00 69.81 465 ILE A N 1
ATOM 696 C CA . ILE A 1 90 ? 47.270 143.663 12.068 1.00 70.78 465 ILE A CA 1
ATOM 697 C C . ILE A 1 90 ? 48.430 142.855 12.613 1.00 69.83 465 ILE A C 1
ATOM 698 O O . ILE A 1 90 ? 49.027 142.069 11.851 1.00 66.59 465 ILE A O 1
ATOM 703 N N . SER A 1 91 ? 48.736 143.000 13.910 1.00 63.60 466 SER A N 1
ATOM 704 C CA . SER A 1 91 ? 49.845 142.200 14.512 1.00 65.24 466 SER A CA 1
ATOM 705 C C . SER A 1 91 ? 49.319 140.939 15.171 1.00 60.27 466 SER A C 1
ATOM 706 O O . SER A 1 91 ? 48.100 140.813 15.411 1.00 56.18 466 SER A O 1
ATOM 709 N N . ALA A 1 92 ? 50.236 140.032 15.474 1.00 57.01 467 ALA A N 1
ATOM 710 C CA . ALA A 1 92 ? 50.032 138.915 16.408 1.00 60.28 467 ALA A CA 1
ATOM 711 C C . ALA A 1 92 ? 49.459 139.395 17.745 1.00 64.27 467 ALA A C 1
ATOM 712 O O . ALA A 1 92 ? 48.524 138.787 18.258 1.00 64.68 467 ALA A O 1
ATOM 714 N N . GLU A 1 93 ? 49.986 140.489 18.292 1.00 63.89 468 GLU A N 1
ATOM 715 C CA . GLU A 1 93 ? 49.483 141.028 19.588 1.00 71.43 468 GLU A CA 1
ATOM 716 C C . GLU A 1 93 ? 47.968 141.393 19.538 1.00 64.48 468 GLU A C 1
ATOM 717 O O . GLU A 1 93 ? 47.207 141.164 20.483 1.00 64.10 468 GLU A O 1
ATOM 723 N N . GLU A 1 94 ? 47.561 142.000 18.440 1.00 57.88 469 GLU A N 1
ATOM 724 C CA . GLU A 1 94 ? 46.172 142.353 18.209 1.00 59.32 469 GLU A CA 1
ATOM 725 C C . GLU A 1 94 ? 45.296 141.148 18.038 1.00 54.67 469 GLU A C 1
ATOM 726 O O . GLU A 1 94 ? 44.141 141.141 18.508 1.00 58.58 469 GLU A O 1
ATOM 732 N N . CYS A 1 95 ? 45.811 140.144 17.322 1.00 51.87 470 CYS A N 1
ATOM 733 C CA . CYS A 1 95 ? 45.107 138.855 17.194 1.00 51.84 470 CYS A CA 1
ATOM 734 C C . CYS A 1 95 ? 44.842 138.164 18.528 1.00 58.14 470 CYS A C 1
ATOM 735 O O . CYS A 1 95 ? 43.729 137.636 18.763 1.00 59.72 470 CYS A O 1
ATOM 738 N N . ASN A 1 96 ? 45.843 138.232 19.394 1.00 57.91 471 ASN A N 1
ATOM 739 C CA . ASN A 1 96 ? 45.778 137.688 20.718 1.00 57.88 471 ASN A CA 1
ATOM 740 C C . ASN A 1 96 ? 44.823 138.443 21.626 1.00 52.98 471 ASN A C 1
ATOM 741 O O . ASN A 1 96 ? 44.031 137.798 22.275 1.00 58.20 471 ASN A O 1
ATOM 746 N N . PHE A 1 97 ? 44.970 139.780 21.707 1.00 48.24 472 PHE A N 1
ATOM 747 C CA . PHE A 1 97 ? 44.049 140.675 22.410 1.00 55.05 472 PHE A CA 1
ATOM 748 C C . PHE A 1 97 ? 42.545 140.477 21.988 1.00 60.46 472 PHE A C 1
ATOM 749 O O . PHE A 1 97 ? 41.631 140.454 22.838 1.00 53.54 472 PHE A O 1
ATOM 757 N N . LEU A 1 98 ? 42.329 140.285 20.694 1.00 53.52 473 LEU A N 1
ATOM 758 C CA . LEU A 1 98 ? 40.978 140.127 20.117 1.00 50.55 473 LEU A CA 1
ATOM 759 C C . LEU A 1 98 ? 40.484 138.694 20.304 1.00 52.61 473 LEU A C 1
ATOM 760 O O . LEU A 1 98 ? 39.262 138.380 20.218 1.00 53.80 473 LEU A O 1
ATOM 773 N N . VAL A 1 100 ? 41.045 136.068 18.715 1.00 58.03 475 VAL A N 1
ATOM 774 C CA . VAL A 1 100 ? 40.664 135.433 17.417 1.00 65.65 475 VAL A CA 1
ATOM 775 C C . VAL A 1 100 ? 40.589 133.878 17.516 1.00 64.93 475 VAL A C 1
ATOM 776 O O . VAL A 1 100 ? 39.598 133.259 17.124 1.00 67.51 475 VAL A O 1
ATOM 780 N N . GLU A 1 101 ? 41.599 133.278 18.117 1.00 60.78 476 GLU A N 1
ATOM 781 C CA . GLU A 1 101 ? 41.745 131.847 18.096 1.00 65.07 476 GLU A CA 1
ATOM 782 C C . GLU A 1 101 ? 40.621 131.225 18.902 1.00 70.98 476 GLU A C 1
ATOM 783 O O . GLU A 1 101 ? 40.249 130.087 18.652 1.00 76.24 476 GLU A O 1
ATOM 789 N N . GLN A 1 102 ? 40.060 131.964 19.863 1.00 66.57 477 GLN A N 1
ATOM 790 C CA . GLN A 1 102 ? 38.993 131.400 20.693 1.00 69.11 477 GLN A CA 1
ATOM 791 C C . GLN A 1 102 ? 37.672 131.092 19.882 1.00 66.61 477 GLN A C 1
ATOM 792 O O . GLN A 1 102 ? 36.889 130.183 20.242 1.00 66.20 477 GLN A O 1
ATOM 798 N N . ILE A 1 103 ? 37.499 131.787 18.760 1.00 60.25 478 ILE A N 1
ATOM 799 C CA . ILE A 1 103 ? 36.404 131.522 17.814 1.00 63.57 478 ILE A CA 1
ATOM 800 C C . ILE A 1 103 ? 36.429 130.068 17.273 1.00 67.73 478 ILE A C 1
ATOM 801 O O . ILE A 1 103 ? 35.393 129.500 16.975 1.00 66.55 478 ILE A O 1
ATOM 806 N N . ASP A 1 104 ? 37.621 129.479 17.168 1.00 67.50 479 ASP A N 1
ATOM 807 C CA . ASP A 1 104 ? 37.755 128.053 16.870 1.00 80.46 479 ASP A CA 1
ATOM 808 C C . ASP A 1 104 ? 37.204 127.089 17.981 1.00 79.70 479 ASP A C 1
ATOM 809 O O . ASP A 1 104 ? 37.003 125.896 17.747 1.00 70.27 479 ASP A O 1
ATOM 814 N N . SER A 1 105 ? 36.929 127.601 19.169 1.00 75.13 480 SER A N 1
ATOM 815 C CA . SER A 1 105 ? 36.371 126.732 20.162 1.00 85.21 480 SER A CA 1
ATOM 816 C C . SER A 1 105 ? 34.846 126.728 20.145 1.00 83.09 480 SER A C 1
ATOM 817 O O . SER A 1 105 ? 34.243 125.781 20.622 1.00 92.00 480 SER A O 1
ATOM 820 N N . ALA A 1 106 ? 34.242 127.777 19.590 1.00 72.23 481 ALA A N 1
ATOM 821 C CA . ALA A 1 106 ? 32.778 127.971 19.582 1.00 65.51 481 ALA A CA 1
ATOM 822 C C . ALA A 1 106 ? 32.023 126.859 18.807 1.00 68.00 481 ALA A C 1
ATOM 823 O O . ALA A 1 106 ? 32.455 126.413 17.742 1.00 70.74 481 ALA A O 1
ATOM 825 N N . ASN A 1 107 ? 30.896 126.404 19.334 1.00 63.85 482 ASN A N 1
ATOM 826 C CA . ASN A 1 107 ? 30.071 125.469 18.582 1.00 71.99 482 ASN A CA 1
ATOM 827 C C . ASN A 1 107 ? 29.148 126.160 17.567 1.00 68.97 482 ASN A C 1
ATOM 828 O O . ASN A 1 107 ? 29.057 127.391 17.543 1.00 66.33 482 ASN A O 1
ATOM 833 N N . LEU A 1 108 ? 28.464 125.372 16.741 1.00 64.09 483 LEU A N 1
ATOM 834 C CA . LEU A 1 108 ? 27.684 125.937 15.643 1.00 63.20 483 LEU A CA 1
ATOM 835 C C . LEU A 1 108 ? 26.545 126.780 16.164 1.00 62.37 483 LEU A C 1
ATOM 836 O O . LEU A 1 108 ? 26.284 127.860 15.625 1.00 72.45 483 LEU A O 1
ATOM 841 N N . THR A 1 109 ? 25.887 126.328 17.235 1.00 62.19 484 THR A N 1
ATOM 842 C CA . THR A 1 109 ? 24.745 127.082 17.795 1.00 62.37 484 THR A CA 1
ATOM 843 C C . THR A 1 109 ? 25.144 128.486 18.237 1.00 60.94 484 THR A C 1
ATOM 844 O O . THR A 1 109 ? 24.477 129.495 17.894 1.00 67.47 484 THR A O 1
ATOM 848 N N . THR A 1 110 ? 26.277 128.553 18.926 1.00 65.46 485 THR A N 1
ATOM 849 C CA . THR A 1 110 ? 26.862 129.815 19.373 1.00 58.13 485 THR A CA 1
ATOM 850 C C . THR A 1 110 ? 27.215 130.763 18.229 1.00 51.65 485 THR A C 1
ATOM 851 O O . THR A 1 110 ? 26.859 131.952 18.264 1.00 64.80 485 THR A O 1
ATOM 855 N N . LEU A 1 111 ? 27.888 130.249 17.219 1.00 52.97 486 LEU A N 1
ATOM 856 C CA . LEU A 1 111 ? 28.201 131.084 16.078 1.00 56.33 486 LEU A CA 1
ATOM 857 C C . LEU A 1 111 ? 26.955 131.542 15.297 1.00 52.66 486 LEU A C 1
ATOM 858 O O . LEU A 1 111 ? 26.860 132.690 14.876 1.00 57.32 486 LEU A O 1
ATOM 863 N N . GLN A 1 112 ? 26.006 130.644 15.113 1.00 60.85 487 GLN A N 1
ATOM 864 C CA . GLN A 1 112 ? 24.742 131.025 14.493 1.00 57.31 487 GLN A CA 1
ATOM 865 C C . GLN A 1 112 ? 24.087 132.157 15.205 1.00 56.84 487 GLN A C 1
ATOM 866 O O . GLN A 1 112 ? 23.715 133.160 14.556 1.00 63.29 487 GLN A O 1
ATOM 872 N N . ASN A 1 113 ? 23.955 132.017 16.536 1.00 56.97 488 ASN A N 1
ATOM 873 C CA . ASN A 1 113 ? 23.340 133.068 17.362 1.00 55.15 488 ASN A CA 1
ATOM 874 C C . ASN A 1 113 ? 24.051 134.384 17.314 1.00 58.37 488 ASN A C 1
ATOM 875 O O . ASN A 1 113 ? 23.419 135.451 17.256 1.00 54.55 488 ASN A O 1
ATOM 880 N N . THR A 1 114 ? 25.372 134.316 17.341 1.00 60.20 489 THR A N 1
ATOM 881 C CA . THR A 1 114 ? 26.181 135.510 17.239 1.00 56.33 489 THR A CA 1
ATOM 882 C C . THR A 1 114 ? 25.931 136.274 15.925 1.00 50.51 489 THR A C 1
ATOM 883 O O . THR A 1 114 ? 25.803 137.501 15.899 1.00 57.66 489 THR A O 1
ATOM 887 N N . VAL A 1 115 ? 25.892 135.531 14.833 1.00 51.32 490 VAL A N 1
ATOM 888 C CA . VAL A 1 115 ? 25.768 136.114 13.483 1.00 52.50 490 VAL A CA 1
ATOM 889 C C . VAL A 1 115 ? 24.370 136.646 13.302 1.00 52.77 490 VAL A C 1
ATOM 890 O O . VAL A 1 115 ? 24.160 137.731 12.753 1.00 49.42 490 VAL A O 1
ATOM 894 N N . LYS A 1 116 ? 23.407 135.916 13.856 1.00 54.26 491 LYS A N 1
ATOM 895 C CA . LYS A 1 116 ? 22.036 136.432 13.844 1.00 57.54 491 LYS A CA 1
ATOM 896 C C . LYS A 1 116 ? 21.945 137.791 14.489 1.00 57.34 491 LYS A C 1
ATOM 897 O O . LYS A 1 116 ? 21.296 138.717 13.964 1.00 56.79 491 LYS A O 1
ATOM 903 N N . GLU A 1 117 ? 22.649 137.945 15.600 1.00 51.96 492 GLU A N 1
ATOM 904 C CA . GLU A 1 117 ? 22.599 139.212 16.324 1.00 50.63 492 GLU A CA 1
ATOM 905 C C . GLU A 1 117 ? 23.285 140.377 15.567 1.00 44.78 492 GLU A C 1
ATOM 906 O O . GLU A 1 117 ? 22.769 141.502 15.561 1.00 52.39 492 GLU A O 1
ATOM 912 N N . ILE A 1 118 ? 24.442 140.099 14.962 1.00 49.13 493 ILE A N 1
ATOM 913 C CA . ILE A 1 118 ? 25.150 141.073 14.104 1.00 43.69 493 ILE A CA 1
ATOM 914 C C . ILE A 1 118 ? 24.230 141.537 12.964 1.00 43.03 493 ILE A C 1
ATOM 915 O O . ILE A 1 118 ? 23.991 142.739 12.781 1.00 51.44 493 ILE A O 1
ATOM 920 N N . VAL A 1 119 ? 23.636 140.583 12.270 1.00 47.86 494 VAL A N 1
ATOM 921 C CA . VAL A 1 119 ? 22.731 140.902 11.124 1.00 55.95 494 VAL A CA 1
ATOM 922 C C . VAL A 1 119 ? 21.547 141.736 11.564 1.00 52.49 494 VAL A C 1
ATOM 923 O O . VAL A 1 119 ? 21.243 142.715 10.919 1.00 47.40 494 VAL A O 1
ATOM 927 N N . LEU A 1 120 ? 20.939 141.414 12.702 1.00 53.76 495 LEU A N 1
ATOM 928 C CA . LEU A 1 120 ? 19.827 142.235 13.202 1.00 63.25 495 LEU A CA 1
ATOM 929 C C . LEU A 1 120 ? 20.323 143.599 13.628 1.00 55.97 495 LEU A C 1
ATOM 930 O O . LEU A 1 120 ? 19.674 144.616 13.401 1.00 51.64 495 LEU A O 1
ATOM 935 N N . ALA A 1 121 ? 21.502 143.639 14.224 1.00 53.81 496 ALA A N 1
ATOM 936 C CA . ALA A 1 121 ? 22.011 144.960 14.668 1.00 53.67 496 ALA A CA 1
ATOM 937 C C . ALA A 1 121 ? 22.434 145.879 13.527 1.00 49.69 496 ALA A C 1
ATOM 938 O O . ALA A 1 121 ? 22.239 147.060 13.600 1.00 56.09 496 ALA A O 1
ATOM 940 N N . VAL A 1 122 ? 23.090 145.359 12.514 1.00 48.63 497 VAL A N 1
ATOM 941 C CA . VAL A 1 122 ? 23.677 146.275 11.508 1.00 49.82 497 VAL A CA 1
ATOM 942 C C . VAL A 1 122 ? 22.773 146.472 10.323 1.00 56.50 497 VAL A C 1
ATOM 943 O O . VAL A 1 122 ? 23.048 147.313 9.508 1.00 60.99 497 VAL A O 1
ATOM 947 N N . GLY A 1 123 ? 21.688 145.699 10.245 1.00 60.54 498 GLY A N 1
ATOM 948 C CA . GLY A 1 123 ? 20.673 145.837 9.158 1.00 58.00 498 GLY A CA 1
ATOM 949 C C . GLY A 1 123 ? 21.215 145.518 7.773 1.00 58.09 498 GLY A C 1
ATOM 950 O O . GLY A 1 123 ? 20.892 146.181 6.817 1.00 59.53 498 GLY A O 1
ATOM 951 N N . ILE A 1 124 ? 22.019 144.478 7.652 1.00 58.71 499 ILE A N 1
ATOM 952 C CA . ILE A 1 124 ? 22.578 144.075 6.383 1.00 59.30 499 ILE A CA 1
ATOM 953 C C . ILE A 1 124 ? 22.227 142.596 6.182 1.00 57.32 499 ILE A C 1
ATOM 954 O O . ILE A 1 124 ? 22.571 141.813 7.038 1.00 50.70 499 ILE A O 1
ATOM 959 N N . PRO A 1 125 ? 21.591 142.218 5.041 1.00 48.09 500 PRO A N 1
ATOM 960 C CA . PRO A 1 125 ? 21.272 140.823 4.902 1.00 48.64 500 PRO A CA 1
ATOM 961 C C . PRO A 1 125 ? 22.507 139.906 5.040 1.00 55.38 500 PRO A C 1
ATOM 962 O O . PRO A 1 125 ? 23.613 140.237 4.587 1.00 62.00 500 PRO A O 1
ATOM 966 N N . TYR A 1 126 ? 22.281 138.744 5.654 1.00 51.80 501 TYR A N 1
ATOM 967 C CA . TYR A 1 126 ? 23.299 137.776 5.867 1.00 51.85 501 TYR A CA 1
ATOM 968 C C . TYR A 1 126 ? 24.176 137.493 4.623 1.00 60.67 501 TYR A C 1
ATOM 969 O O . TYR A 1 126 ? 25.398 137.521 4.737 1.00 54.23 501 TYR A O 1
ATOM 978 N N . PRO A 1 127 ? 23.561 137.255 3.434 1.00 60.88 502 PRO A N 1
ATOM 979 C CA . PRO A 1 127 ? 24.495 136.875 2.353 1.00 59.31 502 PRO A CA 1
ATOM 980 C C . PRO A 1 127 ? 25.482 137.987 1.952 1.00 60.07 502 PRO A C 1
ATOM 981 O O . PRO A 1 127 ? 26.513 137.683 1.372 1.00 59.26 502 PRO A O 1
ATOM 985 N N . LYS A 1 128 ? 25.121 139.235 2.229 1.00 57.92 503 LYS A N 1
ATOM 986 C CA . LYS A 1 128 ? 25.947 140.420 2.003 1.00 56.68 503 LYS A CA 1
ATOM 987 C C . LYS A 1 128 ? 26.893 140.819 3.118 1.00 57.69 503 LYS A C 1
ATOM 988 O O . LYS A 1 128 ? 27.610 141.813 3.006 1.00 54.76 503 LYS A O 1
ATOM 994 N N . LEU A 1 129 ? 26.846 140.121 4.232 1.00 60.98 504 LEU A N 1
ATOM 995 C CA . LEU A 1 129 ? 27.467 140.666 5.418 1.00 61.61 504 LEU A CA 1
ATOM 996 C C . LEU A 1 129 ? 29.005 140.752 5.271 1.00 50.82 504 LEU A C 1
ATOM 997 O O . LEU A 1 129 ? 29.545 141.810 5.516 1.00 55.21 504 LEU A O 1
ATOM 1002 N N . ARG A 1 130 ? 29.671 139.650 4.931 1.00 52.28 505 ARG A N 1
ATOM 1003 C CA . ARG A 1 130 ? 31.143 139.614 4.824 1.00 61.75 505 ARG A CA 1
ATOM 1004 C C . ARG A 1 130 ? 31.687 140.679 3.924 1.00 57.75 505 ARG A C 1
ATOM 1005 O O . ARG A 1 130 ? 32.668 141.311 4.238 1.00 56.58 505 ARG A O 1
ATOM 1013 N N . ARG A 1 131 ? 30.978 140.897 2.828 1.00 61.85 506 ARG A N 1
ATOM 1014 C CA . ARG A 1 131 ? 31.375 141.810 1.769 1.00 65.08 506 ARG A CA 1
ATOM 1015 C C . ARG A 1 131 ? 31.335 143.232 2.307 1.00 61.09 506 ARG A C 1
ATOM 1016 O O . ARG A 1 131 ? 32.091 144.073 1.854 1.00 61.35 506 ARG A O 1
ATOM 1024 N N . LYS A 1 132 ? 30.411 143.495 3.230 1.00 50.26 507 LYS A N 1
ATOM 1025 C CA . LYS A 1 132 ? 30.203 144.839 3.778 1.00 49.39 507 LYS A CA 1
ATOM 1026 C C . LYS A 1 132 ? 30.940 145.089 5.101 1.00 46.39 507 LYS A C 1
ATOM 1027 O O . LYS A 1 132 ? 30.943 146.204 5.604 1.00 50.79 507 LYS A O 1
ATOM 1033 N N . ILE A 1 133 ? 31.515 144.040 5.685 1.00 44.70 508 ILE A N 1
ATOM 1034 C CA . ILE A 1 133 ? 32.307 144.217 6.922 1.00 49.66 508 ILE A CA 1
ATOM 1035 C C . ILE A 1 133 ? 33.334 145.390 6.827 1.00 55.31 508 ILE A C 1
ATOM 1036 O O . ILE A 1 133 ? 33.305 146.245 7.712 1.00 53.22 508 ILE A O 1
ATOM 1041 N N . PRO A 1 134 ? 34.137 145.506 5.716 1.00 58.11 509 PRO A N 1
ATOM 1042 C CA . PRO A 1 134 ? 34.993 146.724 5.601 1.00 60.06 509 PRO A CA 1
ATOM 1043 C C . PRO A 1 134 ? 34.262 148.087 5.740 1.00 56.62 509 PRO A C 1
ATOM 1044 O O . PRO A 1 134 ? 34.815 148.998 6.349 1.00 53.62 509 PRO A O 1
ATOM 1048 N N . LEU A 1 135 ? 33.067 148.237 5.160 1.00 59.73 510 LEU A N 1
ATOM 1049 C CA . LEU A 1 135 ? 32.216 149.443 5.348 1.00 59.33 510 LEU A CA 1
ATOM 1050 C C . LEU A 1 135 ? 31.831 149.785 6.763 1.00 56.50 510 LEU A C 1
ATOM 1051 O O . LEU A 1 135 ? 31.752 150.952 7.113 1.00 58.23 510 LEU A O 1
ATOM 1056 N N . LEU A 1 136 ? 31.608 148.763 7.574 1.00 59.33 511 LEU A N 1
ATOM 1057 C CA . LEU A 1 136 ? 31.327 148.930 8.990 1.00 61.03 511 LEU A CA 1
ATOM 1058 C C . LEU A 1 136 ? 32.562 149.367 9.751 1.00 64.79 511 LEU A C 1
ATOM 1059 O O . LEU A 1 136 ? 32.460 150.131 10.697 1.00 60.05 511 LEU A O 1
ATOM 1064 N N . ALA A 1 137 ? 33.726 148.822 9.370 1.00 59.97 512 ALA A N 1
ATOM 1065 C CA . ALA A 1 137 ? 34.992 149.196 9.993 1.00 57.63 512 ALA A CA 1
ATOM 1066 C C . ALA A 1 137 ? 35.241 150.690 9.759 1.00 63.03 512 ALA A C 1
ATOM 1067 O O . ALA A 1 137 ? 35.742 151.372 10.644 1.00 66.67 512 ALA A O 1
ATOM 1069 N N . ILE A 1 138 ? 34.825 151.188 8.590 1.00 57.02 513 ILE A N 1
ATOM 1070 C CA . ILE A 1 138 ? 35.061 152.557 8.181 1.00 58.52 513 ILE A CA 1
ATOM 1071 C C . ILE A 1 138 ? 34.139 153.530 8.892 1.00 63.34 513 ILE A C 1
ATOM 1072 O O . ILE A 1 138 ? 34.614 154.527 9.453 1.00 61.98 513 ILE A O 1
ATOM 1077 N N . LYS A 1 139 ? 32.834 153.226 8.891 1.00 65.17 514 LYS A N 1
ATOM 1078 C CA . LYS A 1 139 ? 31.841 153.947 9.718 1.00 64.56 514 LYS A CA 1
ATOM 1079 C C . LYS A 1 139 ? 32.253 154.069 11.175 1.00 62.18 514 LYS A C 1
ATOM 1080 O O . LYS A 1 139 ? 32.111 155.102 11.807 1.00 63.29 514 LYS A O 1
ATOM 1086 N N . LEU A 1 140 ? 32.749 152.989 11.723 1.00 59.01 515 LEU A N 1
ATOM 1087 C CA . LEU A 1 140 ? 32.996 152.952 13.131 1.00 56.96 515 LEU A CA 1
ATOM 1088 C C . LEU A 1 140 ? 34.339 153.544 13.459 1.00 77.64 515 LEU A C 1
ATOM 1089 O O . LEU A 1 140 ? 34.443 154.353 14.373 1.00 81.46 515 LEU A O 1
ATOM 1094 N N . LYS A 1 141 ? 35.385 153.150 12.737 1.00 75.23 516 LYS A N 1
ATOM 1095 C CA . LYS A 1 141 ? 36.693 153.607 13.156 1.00 71.65 516 LYS A CA 1
ATOM 1096 C C . LYS A 1 141 ? 37.096 154.959 12.562 1.00 76.24 516 LYS A C 1
ATOM 1097 O O . LYS A 1 141 ? 37.926 155.657 13.136 1.00 87.45 516 LYS A O 1
ATOM 1103 N N . TYR A 1 142 ? 36.458 155.387 11.477 1.00 73.17 517 TYR A N 1
ATOM 1104 C CA . TYR A 1 142 ? 36.802 156.683 10.886 1.00 71.18 517 TYR A CA 1
ATOM 1105 C C . TYR A 1 142 ? 35.700 157.762 10.947 1.00 68.95 517 TYR A C 1
ATOM 1106 O O . TYR A 1 142 ? 35.854 158.732 11.656 1.00 78.49 517 TYR A O 1
ATOM 1115 N N . GLU A 1 143 ? 34.618 157.605 10.186 1.00 63.86 518 GLU A N 1
ATOM 1116 C CA . GLU A 1 143 ? 33.620 158.645 10.047 1.00 72.72 518 GLU A CA 1
ATOM 1117 C C . GLU A 1 143 ? 33.046 159.044 11.365 1.00 80.96 518 GLU A C 1
ATOM 1118 O O . GLU A 1 143 ? 32.894 160.222 11.618 1.00 92.05 518 GLU A O 1
ATOM 1124 N N . ASN A 1 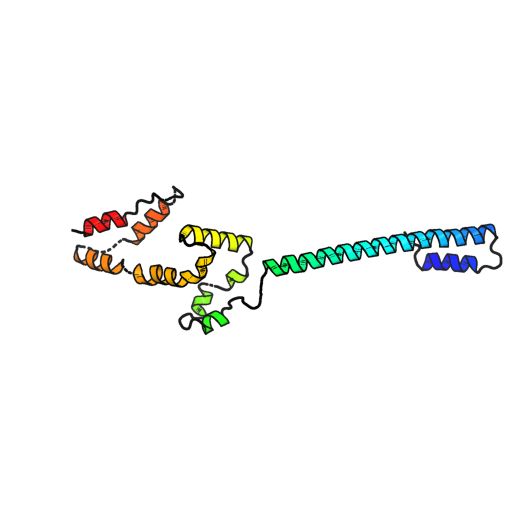144 ? 32.760 158.069 12.215 1.00 75.94 519 ASN A N 1
ATOM 1125 C CA . ASN A 1 144 ? 32.199 158.368 13.536 1.00 92.19 519 ASN A CA 1
ATOM 1126 C C . ASN A 1 144 ? 33.139 159.239 14.354 1.00 96.80 519 ASN A C 1
ATOM 1127 O O . ASN A 1 144 ? 32.730 160.221 14.979 1.00 95.98 519 ASN A O 1
ATOM 1132 N N . ILE A 1 145 ? 34.407 158.870 14.328 1.00 92.41 520 ILE A N 1
ATOM 1133 C CA . ILE A 1 145 ? 35.412 159.571 15.091 1.00 89.76 520 ILE A CA 1
ATOM 1134 C C . ILE A 1 145 ? 35.692 160.985 14.546 1.00 87.15 520 ILE A C 1
ATOM 1135 O O . ILE A 1 145 ? 35.852 161.933 15.305 1.00 89.84 520 ILE A O 1
ATOM 1148 N N . LEU A 1 147 ? 33.507 162.574 12.680 1.00 85.90 522 LEU A N 1
ATOM 1149 C CA . LEU A 1 147 ? 32.237 163.279 12.756 1.00 88.66 522 LEU A CA 1
ATOM 1150 C C . LEU A 1 147 ? 32.065 163.795 14.180 1.00 82.32 522 LEU A C 1
ATOM 1151 O O . LEU A 1 147 ? 31.676 164.943 14.388 1.00 80.83 522 LEU A O 1
ATOM 1156 N N . SER A 1 148 ? 32.408 162.965 15.157 1.00 79.03 523 SER A N 1
ATOM 1157 C CA . SER A 1 148 ? 32.297 163.388 16.522 1.00 83.80 523 SER A CA 1
ATOM 1158 C C . SER A 1 148 ? 33.290 164.515 16.819 1.00 90.16 523 SER A C 1
ATOM 1159 O O . SER A 1 148 ? 32.973 165.471 17.544 1.00 92.48 523 SER A O 1
ATOM 1162 N N . ASN A 1 149 ? 34.494 164.401 16.267 1.00 86.92 524 ASN A N 1
ATOM 1163 C CA . ASN A 1 149 ? 35.557 165.404 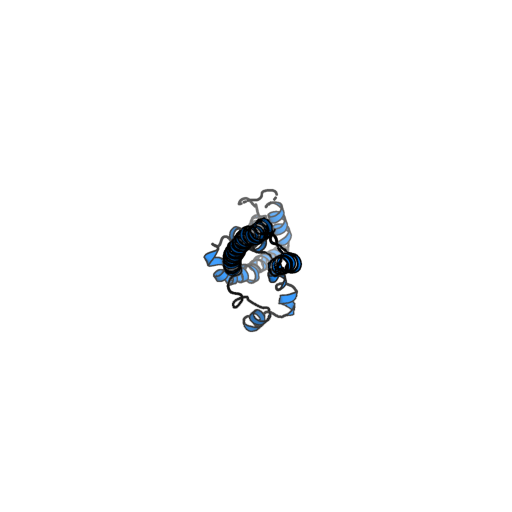16.477 1.00 89.85 524 ASN A CA 1
ATOM 1164 C C . ASN A 1 149 ? 35.185 166.826 16.104 1.00 84.44 524 ASN A C 1
ATOM 1165 O O . ASN A 1 149 ? 35.394 167.764 16.888 1.00 86.21 524 ASN A O 1
ATOM 1170 N N . PHE A 1 150 ? 34.688 166.958 14.869 1.00 74.85 525 PHE A N 1
ATOM 1171 C CA . PHE A 1 150 ? 34.086 168.173 14.342 1.00 80.59 525 PHE A CA 1
ATOM 1172 C C . PHE A 1 150 ? 33.041 168.791 15.290 1.00 98.21 525 PHE A C 1
ATOM 1173 O O . PHE A 1 150 ? 33.082 169.999 15.575 1.00 101.17 525 PHE A O 1
ATOM 1181 N N . ALA A 1 151 ? 32.094 167.974 15.762 1.00 94.34 526 ALA A N 1
ATOM 1182 C CA . ALA A 1 151 ? 31.110 168.450 16.728 1.00 93.08 526 ALA A CA 1
ATOM 1183 C C . ALA A 1 151 ? 31.836 168.835 18.007 1.00 92.09 526 ALA A C 1
ATOM 1184 O O . ALA A 1 151 ? 31.580 169.900 18.567 1.00 95.80 526 ALA A O 1
ATOM 1186 N N . GLN A 1 152 ? 32.774 167.993 18.436 1.00 91.66 527 GLN A N 1
ATOM 1187 C CA . GLN A 1 152 ? 33.574 168.261 19.638 1.00 97.92 527 GLN A CA 1
ATOM 1188 C C . GLN A 1 152 ? 34.408 169.565 19.608 1.00 110.32 527 GLN A C 1
ATOM 1189 O O . GLN A 1 152 ? 34.236 170.417 20.479 1.00 114.88 527 GLN A O 1
ATOM 1195 N N . ARG A 1 153 ? 35.309 169.710 18.628 1.00 109.30 528 ARG A N 1
ATOM 1196 C CA . ARG A 1 153 ? 36.042 170.969 18.408 1.00 111.99 528 ARG A CA 1
ATOM 1197 C C . ARG A 1 153 ? 35.165 172.246 18.479 1.00 112.68 528 ARG A C 1
ATOM 1198 O O . ARG A 1 153 ? 35.560 173.239 19.112 1.00 114.87 528 ARG A O 1
ATOM 1206 N N . LEU A 1 154 ? 33.997 172.213 17.818 1.00 106.79 529 LEU A N 1
ATOM 1207 C CA . LEU A 1 154 ? 33.010 173.318 17.827 1.00 104.20 529 LEU A CA 1
ATOM 1208 C C . LEU A 1 154 ? 32.339 173.520 19.200 1.00 107.07 529 LEU A C 1
ATOM 1209 O O . LEU A 1 154 ? 32.080 174.648 19.620 1.00 107.24 529 LEU A O 1
ATOM 1214 N N . HIS A 1 155 ? 32.034 172.421 19.884 1.00 107.25 530 HIS A N 1
ATOM 1215 C CA . HIS A 1 155 ? 31.456 172.495 21.229 1.00 110.50 530 HIS A CA 1
ATOM 1216 C C . HIS A 1 155 ? 32.414 173.085 22.279 1.00 119.68 530 HIS A C 1
ATOM 1217 O O . HIS A 1 155 ? 31.973 173.723 23.252 1.00 122.42 530 HIS A O 1
ATOM 1224 N N . ARG A 1 156 ? 33.713 172.849 22.089 1.00 125.24 531 ARG A N 1
ATOM 1225 C CA . ARG A 1 156 ? 34.760 173.400 22.963 1.00 126.18 531 ARG A CA 1
ATOM 1226 C C . ARG A 1 156 ? 34.897 174.908 22.809 1.00 125.57 531 ARG A C 1
ATOM 1227 O O . ARG A 1 156 ? 34.988 175.622 23.812 1.00 124.93 531 ARG A O 1
ATOM 1235 N N . GLN A 1 157 ? 34.911 175.387 21.564 1.00 122.51 532 GLN A N 1
ATOM 1236 C CA . GLN A 1 157 ? 35.001 176.827 21.315 1.00 123.67 532 GLN A CA 1
ATOM 1237 C C . GLN A 1 157 ? 33.670 177.564 21.542 1.00 123.59 532 GLN A C 1
ATOM 1238 O O . GLN A 1 157 ? 33.635 178.789 21.467 1.00 129.00 532 GLN A O 1
ATOM 1244 N N . VAL A 1 158 ? 32.587 176.831 21.819 1.00 117.25 533 VAL A N 1
ATOM 1245 C CA . VAL A 1 158 ? 31.343 177.470 22.283 1.00 117.36 533 VAL A CA 1
ATOM 1246 C C . VAL A 1 158 ? 31.235 177.472 23.839 1.00 127.65 533 VAL A C 1
ATOM 1247 O O . VAL A 1 158 ? 30.414 178.207 24.403 1.00 135.45 533 VAL A O 1
ATOM 1251 N N . TYR A 1 159 ? 32.099 176.686 24.512 1.00 128.09 534 TYR A N 1
ATOM 1252 C CA . TYR A 1 159 ? 32.159 176.570 26.001 1.00 119.66 534 TYR A CA 1
ATOM 1253 C C . TYR A 1 159 ? 33.583 176.392 26.569 1.00 108.59 534 TYR A C 1
ATOM 1254 O O . TYR A 1 159 ? 33.987 175.302 26.992 1.00 101.36 534 TYR A O 1
ATOM 1263 N N . GLU A 1 162 ? 33.352 170.806 25.893 1.00 121.13 537 GLU A N 1
ATOM 1264 C CA . GLU A 1 162 ? 33.438 169.401 25.444 1.00 119.18 537 GLU A CA 1
ATOM 1265 C C . GLU A 1 162 ? 32.164 168.629 25.800 1.00 109.12 537 GLU A C 1
ATOM 1266 O O . GLU A 1 162 ? 31.753 168.574 26.966 1.00 102.25 537 GLU A O 1
ATOM 1280 N N . ASN A 1 164 ? 29.780 165.427 26.454 1.00 92.15 539 ASN A N 1
ATOM 1281 C CA . ASN A 1 164 ? 29.982 164.115 27.029 1.00 83.03 539 ASN A CA 1
ATOM 1282 C C . ASN A 1 164 ? 29.298 163.050 26.196 1.00 79.48 539 ASN A C 1
ATOM 1283 O O . ASN A 1 164 ? 28.220 162.577 26.546 1.00 83.67 539 ASN A O 1
ATOM 1288 N N . LEU A 1 165 ? 29.932 162.709 25.079 1.00 70.44 540 LEU A N 1
ATOM 1289 C CA . LEU A 1 165 ? 29.362 161.806 24.087 1.00 74.90 540 LEU A CA 1
ATOM 1290 C C . LEU A 1 165 ? 29.094 160.427 24.631 1.00 78.08 540 LEU A C 1
ATOM 1291 O O . LEU A 1 165 ? 28.200 159.726 24.168 1.00 88.76 540 LEU A O 1
ATOM 1296 N N . LYS A 1 166 ? 29.894 160.006 25.589 1.00 75.30 541 LYS A N 1
ATOM 1297 C CA . LYS A 1 166 ? 29.759 158.668 26.061 1.00 67.41 541 LYS A CA 1
ATOM 1298 C C . LYS A 1 166 ? 28.665 158.589 27.144 1.00 61.21 541 LYS A C 1
ATOM 1299 O O . LYS A 1 166 ? 28.059 157.550 27.308 1.00 63.77 541 LYS A O 1
ATOM 1305 N N . LYS A 1 167 ? 28.413 159.676 27.854 1.00 60.07 542 LYS A N 1
ATOM 1306 C CA . LYS A 1 167 ? 27.211 159.789 28.699 1.00 70.30 542 LYS A CA 1
ATOM 1307 C C . LYS A 1 167 ? 25.978 159.541 27.800 1.00 75.04 542 LYS A C 1
ATOM 1308 O O . LYS A 1 167 ? 25.073 158.852 28.215 1.00 72.67 542 LYS A O 1
ATOM 1314 N N . PHE A 1 168 ? 25.995 160.046 26.553 1.00 72.62 543 PHE A N 1
ATOM 1315 C CA . PHE A 1 168 ? 24.876 159.913 25.620 1.00 61.13 543 PHE A CA 1
ATOM 1316 C C . PHE A 1 168 ? 24.646 158.514 25.219 1.00 59.31 543 PHE A C 1
ATOM 1317 O O . PHE A 1 168 ? 23.489 158.053 25.187 1.00 63.40 543 PHE A O 1
ATOM 1325 N N . THR A 1 169 ? 25.753 157.851 24.943 1.00 58.45 544 THR A N 1
ATOM 1326 C CA . THR A 1 169 ? 25.781 156.465 24.516 1.00 61.60 544 THR A CA 1
ATOM 1327 C C . THR A 1 169 ? 25.319 155.478 25.539 1.00 63.98 544 THR A C 1
ATOM 1328 O O . THR A 1 169 ? 24.613 154.511 25.224 1.00 65.71 544 THR A O 1
ATOM 1332 N N . ASP A 1 170 ? 25.740 155.704 26.766 1.00 61.14 545 ASP A N 1
ATOM 1333 C CA . ASP A 1 170 ? 25.369 154.835 27.831 1.00 63.43 545 ASP A CA 1
ATOM 1334 C C . ASP A 1 170 ? 23.853 154.980 28.087 1.00 55.59 545 ASP A C 1
ATOM 1335 O O . ASP A 1 170 ? 23.206 154.028 28.443 1.00 61.02 545 ASP A O 1
ATOM 1340 N N . GLN A 1 171 ? 23.332 156.203 27.980 1.00 56.29 546 GLN A N 1
ATOM 1341 C CA . GLN A 1 171 ? 21.902 156.465 28.157 1.00 64.39 546 GLN A CA 1
ATOM 1342 C C . GLN A 1 171 ? 21.111 155.723 27.059 1.00 59.03 546 GLN A C 1
ATOM 1343 O O . GLN A 1 171 ? 20.083 155.122 27.334 1.00 59.27 546 GLN A O 1
ATOM 1349 N N . ALA A 1 172 ? 21.628 155.716 25.836 1.00 48.89 547 ALA A N 1
ATOM 1350 C CA . ALA A 1 172 ? 20.866 155.078 24.766 1.00 53.00 547 ALA A CA 1
ATOM 1351 C C . ALA A 1 172 ? 20.895 153.556 24.920 1.00 57.38 547 ALA A C 1
ATOM 1352 O O . ALA A 1 172 ? 19.902 152.848 24.624 1.00 50.67 547 ALA A O 1
ATOM 1354 N N . TYR A 1 173 ? 22.007 153.038 25.472 1.00 53.03 548 TYR A N 1
ATOM 1355 C CA . TYR A 1 173 ? 22.077 151.621 25.781 1.00 53.93 548 TYR A CA 1
ATOM 1356 C C . TYR A 1 173 ? 21.128 151.254 26.968 1.00 62.24 548 TYR A C 1
ATOM 1357 O O . TYR A 1 173 ? 20.452 150.202 26.919 1.00 59.99 548 TYR A O 1
ATOM 1366 N N . TYR A 1 174 ? 21.100 152.091 28.021 1.00 55.05 549 TYR A N 1
ATOM 1367 C CA . TYR A 1 174 ? 20.142 151.935 29.156 1.00 54.52 549 TYR A CA 1
ATOM 1368 C C . TYR A 1 174 ? 18.704 151.842 28.608 1.00 47.37 549 TYR A C 1
ATOM 1369 O O . TYR A 1 174 ? 18.006 150.872 28.849 1.00 55.41 549 TYR A O 1
ATOM 1378 N N . ASP A 1 175 ? 18.315 152.842 27.812 1.00 50.46 550 ASP A N 1
ATOM 1379 C CA . ASP A 1 175 ? 17.007 152.873 27.104 1.00 55.16 550 ASP A CA 1
ATOM 1380 C C . ASP A 1 175 ? 16.684 151.589 26.295 1.00 56.40 550 ASP A C 1
ATOM 1381 O O . ASP A 1 175 ? 15.555 151.072 26.326 1.00 56.93 550 ASP A O 1
ATOM 1386 N N . PHE A 1 176 ? 17.670 151.110 25.539 1.00 54.31 551 PHE A N 1
ATOM 1387 C CA . PHE A 1 176 ? 17.476 149.939 24.711 1.00 48.29 551 PHE A CA 1
ATOM 1388 C C . PHE A 1 176 ? 17.305 148.716 25.590 1.00 55.60 551 PHE A C 1
ATOM 1389 O O . PHE A 1 176 ? 16.414 147.889 25.363 1.00 57.01 551 PHE A O 1
ATOM 1405 N N . SER A 1 178 ? 16.123 148.685 28.622 1.00 45.74 553 SER A N 1
ATOM 1406 C CA . SER A 1 178 ? 14.808 148.627 29.341 1.00 54.92 553 SER A CA 1
ATOM 1407 C C . SER A 1 178 ? 13.659 148.352 28.331 1.00 55.17 553 SER A C 1
ATOM 1408 O O . SER A 1 178 ? 12.762 147.630 28.612 1.00 61.57 553 SER A O 1
ATOM 1411 N N . THR A 1 179 ? 13.769 148.886 27.136 1.00 71.80 554 THR A N 1
ATOM 1412 C CA . THR A 1 179 ? 12.736 148.786 26.059 1.00 70.72 554 THR A CA 1
ATOM 1413 C C . THR A 1 179 ? 12.818 147.511 25.190 1.00 68.33 554 THR A C 1
ATOM 1414 O O . THR A 1 179 ? 11.803 146.884 24.863 1.00 68.40 554 THR A O 1
ATOM 1418 N N . ARG A 1 180 ? 14.037 147.171 24.776 1.00 64.44 555 ARG A N 1
ATOM 1419 C CA . ARG A 1 180 ? 14.329 146.112 23.798 1.00 48.84 555 ARG A CA 1
ATOM 1420 C C . ARG A 1 180 ? 13.812 146.536 22.440 1.00 50.97 555 ARG A C 1
ATOM 1421 O O . ARG A 1 180 ? 13.393 145.690 21.631 1.00 53.70 555 ARG A O 1
ATOM 1429 N N . ARG A 1 181 ? 13.814 147.861 22.221 1.00 45.35 556 ARG A N 1
ATOM 1430 C CA . ARG A 1 181 ? 13.50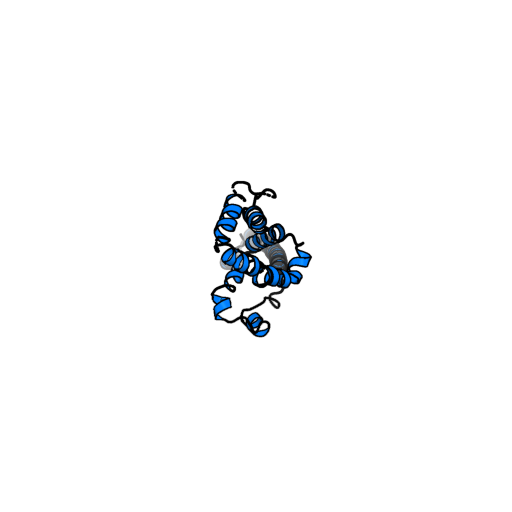0 148.484 20.933 1.00 58.05 556 ARG A CA 1
ATOM 1431 C C . ARG A 1 181 ? 14.544 149.525 20.573 1.00 57.76 556 ARG A C 1
ATOM 1432 O O . ARG A 1 181 ? 14.761 150.453 21.312 1.00 53.44 556 ARG A O 1
ATOM 1448 N N . ASP A 1 183 ? 14.157 151.182 17.912 1.00 83.85 558 ASP A N 1
ATOM 1449 C CA . ASP A 1 183 ? 13.150 152.111 17.415 1.00 91.58 558 ASP A CA 1
ATOM 1450 C C . ASP A 1 183 ? 13.077 153.457 18.053 1.00 97.10 558 ASP A C 1
ATOM 1451 O O . ASP A 1 183 ? 13.117 154.503 17.408 1.00 108.98 558 ASP A O 1
ATOM 1456 N N . SER A 1 184 ? 12.897 153.381 19.351 1.00 91.91 559 SER A N 1
ATOM 1457 C CA . SER A 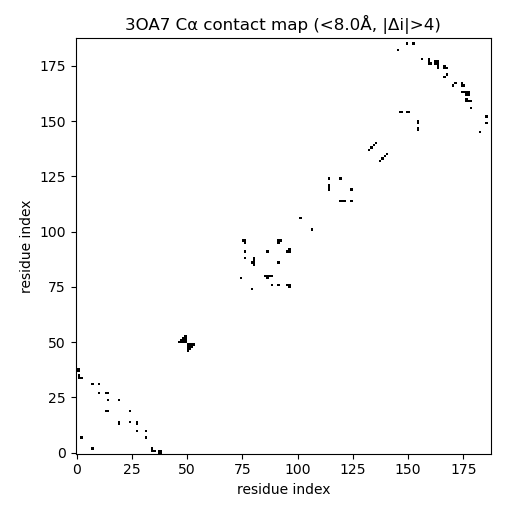1 184 ? 12.398 154.449 20.138 1.00 89.74 559 SER A CA 1
ATOM 1458 C C . SER A 1 184 ? 13.405 154.566 21.254 1.00 88.98 559 SER A C 1
ATOM 1459 O O . SER A 1 184 ? 13.066 1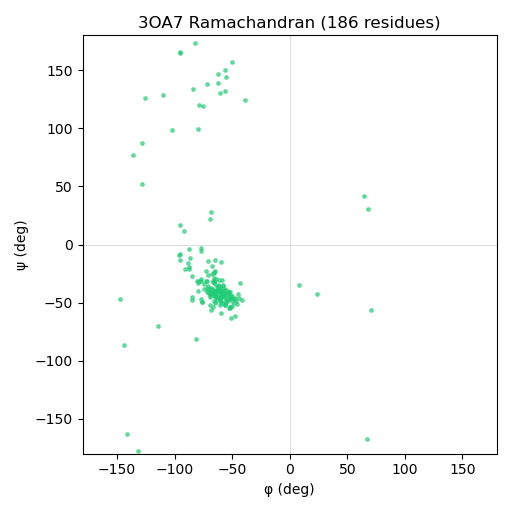54.462 22.428 1.00 92.72 559 SER A O 1
ATOM 1462 N N . ILE A 1 185 ? 14.672 154.674 20.863 1.00 77.58 560 ILE A N 1
ATOM 1463 C CA . ILE A 1 185 ? 15.678 155.287 21.689 1.00 66.22 560 ILE A CA 1
ATOM 1464 C C . ILE A 1 185 ? 15.551 156.800 21.406 1.00 67.40 560 ILE A C 1
ATOM 1465 O O . ILE A 1 185 ? 15.441 157.214 20.248 1.00 71.49 560 ILE A O 1
ATOM 1470 N N . ASP A 1 186 ? 15.553 157.612 22.456 1.00 67.71 561 ASP A N 1
ATOM 1471 C CA . ASP A 1 186 ? 15.728 159.054 22.311 1.00 75.42 561 ASP A CA 1
ATOM 1472 C C . ASP A 1 186 ? 17.148 159.367 22.697 1.00 79.22 561 ASP A C 1
ATOM 1473 O O . ASP A 1 186 ? 17.471 159.453 23.879 1.00 82.93 561 ASP A O 1
ATOM 1478 N N . HIS A 1 187 ? 17.984 159.506 21.683 1.00 79.67 562 HIS A N 1
ATOM 1479 C CA . HIS A 1 187 ? 19.385 159.780 21.871 1.00 85.38 562 HIS A CA 1
ATOM 1480 C C . HIS A 1 187 ? 19.581 161.275 22.181 1.00 81.68 562 HIS A C 1
ATOM 1481 O O . HIS A 1 187 ? 19.202 162.150 21.377 1.00 76.03 562 HIS A O 1
ATOM 1488 N N . HIS A 1 188 ? 20.150 161.566 23.352 1.00 79.25 563 HIS A N 1
ATOM 1489 C CA . HIS A 1 188 ? 20.258 162.956 23.796 1.00 82.49 563 HIS A CA 1
ATOM 1490 C C . HIS A 1 188 ? 21.274 163.763 22.987 1.00 69.63 563 HIS A C 1
ATOM 1491 O O . HIS A 1 188 ? 21.253 164.997 22.975 1.00 74.58 563 HIS A O 1
ATOM 1498 N N . LEU A 1 189 ? 22.093 163.038 22.234 1.00 68.19 564 LEU A N 1
ATOM 1499 C CA . LEU A 1 189 ? 23.051 163.631 21.313 1.00 65.41 564 LEU A CA 1
ATOM 1500 C C . LEU A 1 189 ? 22.308 164.571 20.349 1.00 74.97 564 LEU A C 1
ATOM 1501 O O . LEU A 1 189 ? 22.684 165.737 20.192 1.00 85.51 564 LEU A O 1
ATOM 1506 N N . GLU A 1 190 ? 21.221 164.078 19.764 1.00 77.61 565 GLU A N 1
ATOM 1507 C CA . GLU A 1 190 ? 20.349 164.864 18.874 1.00 83.27 565 GLU A CA 1
ATOM 1508 C C . GLU A 1 190 ? 20.030 166.230 19.451 1.00 88.96 565 GLU A C 1
ATOM 1509 O O . GLU A 1 190 ? 20.236 167.248 18.778 1.00 94.81 565 GLU A O 1
ATOM 1515 N N . ARG A 1 191 ? 19.573 166.246 20.707 1.00 81.50 566 ARG A N 1
ATOM 1516 C CA . ARG A 1 191 ? 19.111 167.467 21.345 1.00 91.88 566 ARG A CA 1
ATOM 1517 C C . ARG A 1 191 ? 20.237 168.465 21.509 1.00 89.82 566 ARG A C 1
ATOM 1518 O O . ARG A 1 191 ? 20.134 169.645 21.140 1.00 87.26 566 ARG A O 1
ATOM 1526 N N . CYS A 1 192 ? 21.329 167.966 22.069 1.00 89.59 567 CYS A N 1
ATOM 1527 C CA . CYS A 1 192 ? 22.466 168.810 22.338 1.00 100.23 567 CYS A CA 1
ATOM 1528 C C . CYS A 1 192 ? 23.110 169.318 21.053 1.00 93.33 567 CYS A C 1
ATOM 1529 O O . CYS A 1 192 ? 23.682 170.398 21.046 1.00 93.01 567 CYS A O 1
ATOM 1532 N N . LEU A 1 193 ? 23.007 168.547 19.972 1.00 86.97 568 LEU A N 1
ATOM 1533 C CA . LEU A 1 193 ? 23.561 169.004 18.679 1.00 94.49 568 LEU A CA 1
ATOM 1534 C C . LEU A 1 193 ? 22.811 170.220 18.127 1.00 98.88 568 LEU A C 1
ATOM 1535 O O . LEU A 1 193 ? 23.390 171.066 17.459 1.00 100.37 568 LEU A O 1
ATOM 1540 N N . ASP A 1 194 ? 21.524 170.299 18.421 1.00 99.86 569 ASP A N 1
ATOM 1541 C CA . ASP A 1 194 ? 20.713 171.403 17.943 1.00 106.32 569 ASP A CA 1
ATOM 1542 C C . ASP A 1 194 ? 20.918 172.617 18.811 1.00 103.30 569 ASP A C 1
ATOM 1543 O O . ASP A 1 194 ? 20.857 173.746 18.335 1.00 103.45 569 ASP A O 1
ATOM 1548 N N . HIS A 1 195 ? 21.190 172.380 20.090 1.00 107.29 570 HIS A N 1
ATOM 1549 C CA . HIS A 1 195 ? 21.598 173.476 20.964 1.00 110.57 570 HIS A CA 1
ATOM 1550 C C . HIS A 1 195 ? 22.961 174.035 20.524 1.00 102.32 570 HIS A C 1
ATOM 1551 O O . HIS A 1 195 ? 23.270 175.196 20.807 1.00 93.61 570 HIS A O 1
ATOM 1558 N N . LEU A 1 196 ? 23.760 173.213 19.834 1.00 105.25 571 LEU A N 1
ATOM 1559 C CA . LEU A 1 196 ? 25.038 173.699 19.283 1.00 114.77 571 LEU A CA 1
ATOM 1560 C C . LEU A 1 196 ? 24.840 174.294 17.893 1.00 119.83 571 LEU A C 1
ATOM 1561 O O . LEU A 1 196 ? 25.692 175.022 17.408 1.00 126.43 571 LEU A O 1
ATOM 1566 N N . TYR A 1 197 ? 23.702 173.997 17.273 1.00 119.41 572 TYR A N 1
ATOM 1567 C CA . TYR A 1 197 ? 23.365 174.485 15.939 1.00 119.33 572 TYR A CA 1
ATOM 1568 C C . TYR A 1 197 ? 23.337 176.018 15.873 1.00 121.80 572 TYR A C 1
ATOM 1569 O O . TYR A 1 197 ? 23.365 176.589 14.791 1.00 126.38 572 TYR A O 1
ATOM 1578 N N . ASP A 1 198 ? 23.302 176.674 17.034 1.00 121.60 573 ASP A N 1
ATOM 1579 C CA . ASP A 1 198 ? 23.167 178.136 17.139 1.00 113.73 573 ASP A CA 1
ATOM 1580 C C . ASP A 1 198 ? 23.642 178.624 18.500 1.00 98.16 573 ASP A C 1
ATOM 1581 O O . ASP A 1 198 ? 24.830 179.080 18.609 1.00 92.34 573 ASP A O 1
#

GO terms:
  GO:0061499 outer plaque of mitotic spindle pole body (C, IDA)
  GO:0005824 outer plaque of spindle pole body (C, IDA)
  GO:0005200 structural constituent of cytoskeleton (F, IMP)
  GO:0005816 spindle pole body (C, HDA)
  GO:0051300 spindle pole body organization (P, IMP)
  GO:0007052 mitotic spindle organization (P, IMP)
  GO:0005515 protein binding (F, IPI)